Protein AF-A0A8T6FVV2-F1 (afdb_monomer_lite)

Structure (mmCIF, N/CA/C/O backbone):
data_AF-A0A8T6FVV2-F1
#
_entry.id   AF-A0A8T6FVV2-F1
#
loop_
_atom_site.group_PDB
_atom_site.id
_atom_site.type_symbol
_atom_site.label_atom_id
_atom_site.label_alt_id
_atom_site.label_comp_id
_atom_site.label_asym_id
_atom_site.label_entity_id
_atom_site.label_seq_id
_atom_site.pdbx_PDB_ins_code
_atom_site.Cartn_x
_atom_site.Cartn_y
_atom_site.Cartn_z
_atom_site.occupancy
_atom_site.B_iso_or_equiv
_atom_site.auth_seq_id
_atom_site.auth_comp_id
_atom_site.auth_asym_id
_atom_site.auth_atom_id
_atom_site.pdbx_PDB_model_num
ATOM 1 N N . MET A 1 1 ? -10.478 -0.601 0.860 1.00 34.88 1 MET A N 1
ATOM 2 C CA . MET A 1 1 ? -9.340 0.306 1.126 1.00 34.88 1 MET A CA 1
ATOM 3 C C . MET A 1 1 ? -8.104 -0.020 0.292 1.00 34.88 1 MET A C 1
ATOM 5 O O . MET A 1 1 ? -7.802 0.799 -0.541 1.00 34.88 1 MET A O 1
ATOM 9 N N . LEU A 1 2 ? -7.443 -1.184 0.391 1.00 34.47 2 LEU A N 1
ATOM 10 C CA . LEU A 1 2 ? -6.255 -1.516 -0.436 1.00 34.47 2 LEU A CA 1
ATOM 11 C C . LEU A 1 2 ? -6.545 -1.662 -1.937 1.00 34.47 2 LEU A C 1
ATOM 13 O O . LEU A 1 2 ? -5.763 -1.194 -2.742 1.00 34.47 2 LEU A O 1
ATOM 17 N N . ARG A 1 3 ? -7.707 -2.203 -2.326 1.00 35.38 3 ARG A N 1
ATOM 18 C CA . ARG A 1 3 ? -8.153 -2.221 -3.733 1.00 35.38 3 ARG A CA 1
ATOM 19 C C . ARG A 1 3 ? -8.680 -0.872 -4.219 1.00 35.38 3 ARG A C 1
ATOM 21 O O . ARG A 1 3 ? -8.521 -0.552 -5.384 1.00 35.38 3 ARG A O 1
ATOM 28 N N . ALA A 1 4 ? -9.259 -0.080 -3.310 1.00 36.59 4 ALA A N 1
ATOM 29 C CA . ALA A 1 4 ? -9.635 1.314 -3.554 1.00 36.59 4 ALA A CA 1
ATOM 30 C C . ALA A 1 4 ? -8.387 2.200 -3.682 1.00 36.59 4 ALA A C 1
ATOM 32 O O . ALA A 1 4 ? -8.374 3.095 -4.509 1.00 36.59 4 ALA A O 1
ATOM 33 N N . LEU A 1 5 ? -7.333 1.893 -2.924 1.00 39.44 5 LEU A N 1
ATOM 34 C CA . LEU A 1 5 ? -5.977 2.396 -3.056 1.00 39.44 5 LEU A CA 1
ATOM 35 C C . LEU A 1 5 ? -5.300 1.777 -4.265 1.00 39.44 5 LEU A C 1
ATOM 37 O O . LEU A 1 5 ? -4.519 2.475 -4.833 1.00 39.44 5 LEU A O 1
ATOM 41 N N . ALA A 1 6 ? -5.590 0.567 -4.743 1.00 38.88 6 ALA A N 1
ATOM 42 C CA . ALA A 1 6 ? -5.043 0.054 -6.005 1.00 38.88 6 ALA A CA 1
ATOM 43 C C . ALA A 1 6 ? -5.722 0.716 -7.215 1.00 38.88 6 ALA A C 1
ATOM 45 O O . ALA A 1 6 ? -5.073 0.999 -8.215 1.00 38.88 6 ALA A O 1
ATOM 46 N N . SER A 1 7 ? -7.016 1.035 -7.104 1.00 37.25 7 SER A N 1
ATOM 47 C CA . SER A 1 7 ? -7.773 1.787 -8.109 1.00 37.25 7 SER A CA 1
ATOM 48 C C . SER A 1 7 ? -7.588 3.310 -8.024 1.00 37.25 7 SER A C 1
ATOM 50 O O . SER A 1 7 ? -7.823 3.980 -9.023 1.00 37.25 7 SER A O 1
ATOM 52 N N . ASN A 1 8 ? -7.178 3.855 -6.869 1.00 34.53 8 ASN A N 1
ATOM 53 C CA . ASN A 1 8 ? -6.799 5.266 -6.664 1.00 34.53 8 ASN A CA 1
ATOM 54 C C . ASN A 1 8 ? -5.284 5.462 -6.510 1.00 34.53 8 ASN A C 1
ATOM 56 O O . ASN A 1 8 ? -4.832 6.596 -6.383 1.00 34.53 8 ASN A O 1
ATOM 60 N N . LEU A 1 9 ? -4.488 4.388 -6.534 1.00 36.59 9 LEU A N 1
ATOM 61 C CA . LEU A 1 9 ? -3.034 4.462 -6.546 1.00 36.59 9 LEU A CA 1
ATOM 62 C C . LEU A 1 9 ? -2.743 5.146 -7.867 1.00 36.59 9 LEU A C 1
ATOM 64 O O . LEU A 1 9 ? -3.228 4.691 -8.917 1.00 36.59 9 LEU A O 1
ATOM 68 N N . PRO A 1 10 ? -1.928 6.203 -7.856 1.00 39.19 10 PRO A N 1
ATOM 69 C CA . PRO A 1 10 ? -1.447 6.795 -9.081 1.00 39.19 10 PRO A CA 1
ATOM 70 C C . PRO A 1 10 ? -0.779 5.758 -10.006 1.00 39.19 10 PRO A C 1
ATOM 72 O O . PRO A 1 10 ? -0.604 6.056 -11.162 1.00 39.19 10 PRO A O 1
ATOM 75 N N . GLY A 1 11 ? -0.506 4.505 -9.627 1.00 33.91 11 GLY A N 1
ATOM 76 C CA . GLY A 1 11 ? -0.132 3.454 -10.589 1.00 33.91 11 GLY A CA 1
ATOM 77 C C . GLY A 1 11 ? -1.166 3.227 -11.708 1.00 33.91 11 GLY A C 1
ATOM 78 O O . GLY A 1 11 ? -0.846 3.388 -12.882 1.00 33.91 11 GLY A O 1
ATOM 79 N N . LEU A 1 12 ? -2.430 2.934 -11.372 1.00 34.88 12 LEU A N 1
ATOM 80 C CA . LEU A 1 12 ? -3.508 2.823 -12.369 1.00 34.88 12 LEU A CA 1
ATOM 81 C C . LEU A 1 12 ? -4.107 4.187 -12.716 1.00 34.88 12 LEU A C 1
ATOM 83 O O . LEU A 1 12 ? -4.554 4.374 -13.841 1.00 34.88 12 LEU A O 1
ATOM 87 N N . GLY A 1 13 ? -4.075 5.151 -11.792 1.00 33.00 13 GLY A N 1
ATOM 88 C CA . GLY A 1 13 ? -4.544 6.519 -12.008 1.00 33.00 13 GLY A CA 1
ATOM 89 C C . GLY A 1 13 ? -3.634 7.348 -12.915 1.00 33.00 13 GLY A C 1
ATOM 90 O O . GLY A 1 13 ? -4.145 8.048 -13.768 1.00 33.00 13 GLY A O 1
ATOM 91 N N . VAL A 1 14 ? -2.309 7.248 -12.815 1.00 36.91 14 VAL A N 1
ATOM 92 C CA . VAL A 1 14 ? -1.329 7.915 -13.698 1.00 36.91 14 VAL A CA 1
ATOM 93 C C . VAL A 1 14 ? -1.226 7.172 -15.015 1.00 36.91 14 VAL A C 1
ATOM 95 O O . VAL A 1 14 ? -1.130 7.839 -16.030 1.00 36.91 14 VAL A O 1
ATOM 98 N N . LEU A 1 15 ? -1.385 5.844 -15.064 1.00 35.62 15 LEU A N 1
ATOM 99 C CA . LEU A 1 15 ? -1.571 5.136 -16.338 1.00 35.62 15 LEU A CA 1
ATOM 100 C C . LEU A 1 15 ? -2.918 5.473 -17.005 1.00 35.62 15 LEU A C 1
ATOM 102 O O . LEU A 1 15 ? -2.966 5.662 -18.220 1.00 35.62 15 LEU A O 1
ATOM 106 N N . ALA A 1 16 ? -4.005 5.625 -16.242 1.00 32.69 16 ALA A N 1
ATOM 107 C CA . ALA A 1 16 ? -5.309 6.075 -16.739 1.00 32.69 16 ALA A CA 1
ATOM 108 C C . ALA A 1 16 ? -5.309 7.567 -17.110 1.00 32.69 16 ALA A C 1
ATOM 110 O O . ALA A 1 16 ? -5.922 7.946 -18.094 1.00 32.69 16 ALA A O 1
ATOM 111 N N . VAL A 1 17 ? -4.601 8.426 -16.378 1.00 34.75 17 VAL A N 1
ATOM 112 C CA . VAL A 1 17 ? -4.469 9.862 -16.660 1.00 34.75 17 VAL A CA 1
ATOM 113 C C . VAL A 1 17 ? -3.484 10.093 -17.804 1.00 34.75 17 VAL A C 1
ATOM 115 O O . VAL A 1 17 ? -3.766 10.944 -18.639 1.00 34.75 17 VAL A O 1
ATOM 118 N N . LEU A 1 18 ? -2.410 9.309 -17.941 1.00 35.94 18 LEU A N 1
ATOM 119 C CA . LEU A 1 18 ? -1.545 9.298 -19.130 1.00 35.94 18 LEU A CA 1
ATOM 120 C C . LEU A 1 18 ? -2.318 8.801 -20.352 1.00 35.94 18 LEU A C 1
ATOM 122 O O . LEU A 1 18 ? -2.302 9.470 -21.379 1.00 35.94 18 LEU A O 1
ATOM 126 N N . SER A 1 19 ? -3.068 7.699 -20.249 1.00 34.66 19 SER A N 1
ATOM 127 C CA . SER A 1 19 ? -3.874 7.190 -21.371 1.00 34.66 19 SER A CA 1
ATOM 128 C C . SER A 1 19 ? -5.061 8.098 -21.726 1.00 34.66 19 SER A C 1
ATOM 130 O O . SER A 1 19 ? -5.336 8.291 -22.909 1.00 34.66 19 SER A O 1
ATOM 132 N N . VAL A 1 20 ? -5.722 8.738 -20.753 1.00 32.38 20 VAL A N 1
ATOM 133 C CA . VAL A 1 20 ? -6.786 9.734 -20.992 1.00 32.38 20 VAL A CA 1
ATOM 134 C C . VAL A 1 20 ? -6.215 11.044 -21.546 1.00 32.38 20 VAL A C 1
ATOM 136 O O . VAL A 1 20 ? -6.812 11.619 -22.455 1.00 32.38 20 VAL A O 1
ATOM 139 N N . SER A 1 21 ? -5.043 11.492 -21.086 1.00 37.91 21 SER A N 1
ATOM 140 C CA . SER A 1 21 ? -4.366 12.681 -21.631 1.00 37.91 21 SER A CA 1
ATOM 141 C C . SER A 1 21 ? -3.845 12.440 -23.053 1.00 37.91 21 SER A C 1
ATOM 143 O O . SER A 1 21 ? -3.990 13.319 -23.903 1.00 37.91 21 SER A O 1
ATOM 145 N N . LEU A 1 22 ? -3.342 11.236 -23.366 1.00 39.28 22 LEU A N 1
ATOM 146 C CA . LEU A 1 22 ? -2.981 10.837 -24.734 1.00 39.28 22 LEU A CA 1
ATOM 147 C C . LEU A 1 22 ? -4.211 10.694 -25.647 1.00 39.28 22 LEU A C 1
ATOM 149 O O . LEU A 1 22 ? -4.167 11.113 -26.804 1.00 39.28 22 LEU A O 1
ATOM 153 N N . ALA A 1 23 ? -5.326 10.152 -25.145 1.00 37.25 23 ALA A N 1
ATOM 154 C CA . ALA A 1 23 ? -6.560 10.012 -25.922 1.00 37.25 23 ALA A CA 1
ATOM 155 C C . ALA A 1 23 ? -7.224 11.367 -26.235 1.00 37.25 23 ALA A C 1
ATOM 157 O O . ALA A 1 23 ? -7.799 11.535 -27.313 1.00 37.25 23 ALA A O 1
ATOM 158 N N . LEU A 1 24 ? -7.119 12.346 -25.329 1.00 40.09 24 LEU A N 1
ATOM 159 C CA . LEU A 1 24 ? -7.609 13.712 -25.544 1.00 40.09 24 LEU A CA 1
ATOM 160 C C . LEU A 1 24 ? -6.700 14.516 -26.488 1.00 40.09 24 LEU A C 1
ATOM 162 O O . LEU A 1 24 ? -7.219 15.250 -27.325 1.00 40.09 24 LEU A O 1
ATOM 166 N N . ALA A 1 25 ? -5.376 14.322 -26.445 1.00 44.00 25 ALA A N 1
ATOM 167 C CA . ALA A 1 25 ? -4.442 14.958 -27.383 1.00 44.00 25 ALA A CA 1
ATOM 168 C C . ALA A 1 25 ? -4.563 14.424 -28.827 1.00 44.00 25 ALA A C 1
ATOM 170 O O . ALA A 1 25 ? -4.262 15.141 -29.779 1.00 44.00 25 ALA A O 1
ATOM 171 N N . ALA A 1 26 ? -5.041 13.188 -29.010 1.00 41.44 26 ALA A N 1
ATOM 172 C CA . ALA A 1 26 ? -5.259 12.581 -30.327 1.00 41.44 26 ALA A CA 1
ATOM 173 C C . ALA A 1 26 ? -6.646 12.873 -30.946 1.00 41.44 26 ALA A C 1
ATOM 175 O O . ALA A 1 26 ? -6.884 12.502 -32.097 1.00 41.44 26 ALA A O 1
ATOM 176 N N . CYS A 1 27 ? -7.563 13.519 -30.212 1.00 37.72 27 CYS A N 1
ATOM 177 C CA . CYS A 1 27 ? -8.934 13.787 -30.669 1.00 37.72 27 CYS A CA 1
ATOM 178 C C . CYS A 1 27 ? -9.255 15.267 -30.935 1.00 37.72 27 CYS A C 1
ATOM 180 O O . CYS A 1 27 ? -10.399 15.563 -31.290 1.00 37.72 27 CYS A O 1
ATOM 182 N N . ASP A 1 28 ? -8.287 16.185 -30.842 1.00 38.25 28 ASP A N 1
ATOM 183 C CA . ASP A 1 28 ? -8.451 17.512 -31.444 1.00 38.25 28 ASP A CA 1
ATOM 184 C C . ASP A 1 28 ? -8.226 17.384 -32.955 1.00 38.25 28 ASP A C 1
ATOM 186 O O . ASP A 1 28 ? -7.112 17.423 -33.480 1.00 38.25 28 ASP A O 1
ATOM 190 N N . GLY A 1 29 ? -9.330 17.115 -33.654 1.00 44.66 29 GLY A N 1
ATOM 191 C CA . GLY A 1 29 ? -9.405 17.079 -35.105 1.00 44.66 29 GLY A CA 1
ATOM 192 C C . GLY A 1 29 ? -9.201 18.472 -35.685 1.00 44.66 29 GLY A C 1
ATOM 193 O O . GLY A 1 29 ? -10.168 19.106 -36.104 1.00 44.66 29 GLY A O 1
ATOM 194 N N . ASP A 1 30 ? -7.953 18.928 -35.715 1.00 42.38 30 ASP A N 1
ATOM 195 C CA . ASP A 1 30 ? -7.575 20.131 -36.436 1.00 42.38 30 ASP A CA 1
ATOM 196 C C . ASP A 1 30 ? -7.285 19.797 -37.905 1.00 42.38 30 ASP A C 1
ATOM 198 O O . ASP A 1 30 ? -6.596 18.839 -38.270 1.00 42.38 30 ASP A O 1
ATOM 202 N N . GLU A 1 31 ? -7.916 20.593 -38.753 1.00 50.19 31 GLU A N 1
ATOM 203 C CA . GLU A 1 31 ? -7.912 20.542 -40.207 1.00 50.19 31 GLU A CA 1
ATOM 204 C C . GLU A 1 31 ? -6.469 20.472 -40.757 1.00 50.19 31 GLU A C 1
ATOM 206 O O . GLU A 1 31 ? -5.585 21.161 -40.244 1.00 50.19 31 GLU A O 1
ATOM 211 N N . PRO A 1 32 ? -6.178 19.662 -41.799 1.00 42.34 32 PRO A N 1
ATOM 212 C CA . PRO A 1 32 ? -4.810 19.460 -42.264 1.00 42.34 32 PRO A CA 1
ATOM 213 C C . PRO A 1 32 ? -4.180 20.785 -42.711 1.00 42.34 32 PRO A C 1
ATOM 215 O O . PRO A 1 32 ? -4.526 21.343 -43.756 1.00 42.34 32 PRO A O 1
ATOM 218 N N . ALA A 1 33 ? -3.220 21.267 -41.920 1.00 51.69 33 ALA A N 1
ATOM 219 C CA . ALA A 1 33 ? -2.406 22.424 -42.251 1.00 51.69 33 ALA A CA 1
ATOM 220 C C . ALA A 1 33 ? -1.668 22.191 -43.588 1.00 51.69 33 ALA A C 1
ATOM 222 O O . ALA A 1 33 ? -1.174 21.086 -43.845 1.00 51.69 33 ALA A O 1
ATOM 223 N N . PRO A 1 34 ? -1.581 23.206 -44.470 1.00 47.75 34 PRO A N 1
ATOM 224 C CA . PRO A 1 34 ? -0.967 23.051 -45.781 1.00 47.75 34 PRO A CA 1
ATOM 225 C C . PRO A 1 34 ? 0.506 22.649 -45.661 1.00 47.75 34 PRO A C 1
ATOM 227 O O . PRO A 1 34 ? 1.273 23.243 -44.902 1.00 47.75 34 PRO A O 1
ATOM 230 N N . ALA A 1 35 ? 0.887 21.647 -46.456 1.00 48.50 35 ALA A N 1
ATOM 231 C CA . ALA A 1 35 ? 2.227 21.079 -46.504 1.00 48.50 35 ALA A CA 1
ATOM 232 C C . ALA A 1 35 ? 3.313 22.169 -46.640 1.00 48.50 35 ALA A C 1
ATOM 234 O O . ALA A 1 35 ? 3.222 23.009 -47.546 1.00 48.50 35 ALA A O 1
ATOM 235 N N . PRO A 1 36 ? 4.361 22.162 -45.794 1.00 47.72 36 PRO A N 1
ATOM 236 C CA . PRO A 1 36 ? 5.470 23.090 -45.939 1.00 47.72 36 PRO A CA 1
ATOM 237 C C . PRO A 1 36 ? 6.197 22.834 -47.264 1.00 47.72 36 PRO A C 1
ATOM 239 O O . PRO A 1 36 ? 6.530 21.703 -47.623 1.00 47.72 36 PRO A O 1
ATOM 242 N N . ALA A 1 37 ? 6.427 23.913 -48.011 1.00 52.88 37 ALA A N 1
ATOM 243 C CA . ALA A 1 37 ? 7.158 23.881 -49.266 1.00 52.88 37 ALA A CA 1
ATOM 244 C C . ALA A 1 37 ? 8.597 23.398 -49.032 1.00 52.88 37 ALA A C 1
ATOM 246 O O . ALA A 1 37 ? 9.322 23.946 -48.202 1.00 52.88 37 ALA A O 1
ATOM 247 N N . ALA A 1 38 ? 9.012 22.390 -49.798 1.00 41.22 38 ALA A N 1
ATOM 248 C CA . ALA A 1 38 ? 10.361 21.845 -49.765 1.00 41.22 38 ALA A CA 1
ATOM 249 C C . ALA A 1 38 ? 11.397 22.922 -50.131 1.00 41.22 38 ALA A C 1
ATOM 251 O O . ALA A 1 38 ? 11.532 23.309 -51.293 1.00 41.22 38 ALA A O 1
ATOM 252 N N . THR A 1 39 ? 12.156 23.394 -49.143 1.00 50.56 39 THR A N 1
ATOM 253 C CA . THR A 1 39 ? 13.373 24.177 -49.368 1.00 50.56 39 THR A CA 1
ATOM 254 C C . THR A 1 39 ? 14.578 23.247 -49.412 1.00 50.56 39 THR A C 1
ATOM 256 O O . THR A 1 39 ? 14.938 22.626 -48.415 1.00 50.56 39 THR A O 1
ATOM 259 N N . THR A 1 40 ? 15.205 23.164 -50.584 1.00 55.69 40 THR A N 1
ATOM 260 C CA . THR A 1 40 ? 16.464 22.455 -50.839 1.00 55.69 40 THR A CA 1
ATOM 261 C C . THR A 1 40 ? 17.578 22.968 -49.913 1.00 55.69 40 THR A C 1
ATOM 263 O O . THR A 1 40 ? 17.874 24.166 -49.954 1.00 55.69 40 THR A O 1
ATOM 266 N N . PRO A 1 41 ? 18.247 22.113 -49.118 1.00 50.09 41 PRO A N 1
ATOM 267 C CA . PRO A 1 41 ? 19.386 22.540 -48.315 1.00 50.09 41 PRO A CA 1
ATOM 268 C C . PRO A 1 41 ? 20.586 22.866 -49.209 1.00 50.09 41 PRO A C 1
ATOM 270 O O . PRO A 1 41 ? 20.974 22.077 -50.073 1.00 50.09 41 PRO A O 1
ATOM 273 N N . ALA A 1 42 ? 21.196 24.029 -48.989 1.00 57.12 42 ALA A N 1
ATOM 274 C CA . ALA A 1 42 ? 22.480 24.378 -49.578 1.00 57.12 42 ALA A CA 1
ATOM 275 C C . ALA A 1 42 ? 23.610 23.604 -48.877 1.00 57.12 42 ALA A C 1
ATOM 277 O O . ALA A 1 42 ? 23.690 23.571 -47.648 1.00 57.12 42 ALA A O 1
ATOM 278 N N . ALA A 1 43 ? 24.498 23.001 -49.670 1.00 48.38 43 ALA A N 1
ATOM 279 C CA . ALA A 1 43 ? 25.688 22.305 -49.192 1.00 48.38 43 ALA A CA 1
ATOM 280 C C . ALA A 1 43 ? 26.570 23.240 -48.347 1.00 48.38 43 ALA A C 1
ATOM 282 O O . ALA A 1 43 ? 27.126 24.217 -48.851 1.00 48.38 43 ALA A O 1
ATOM 283 N N . THR A 1 44 ? 26.703 22.918 -47.060 1.00 53.84 44 THR A N 1
ATOM 284 C CA . THR A 1 44 ? 27.624 23.591 -46.139 1.00 53.84 44 THR A CA 1
ATOM 285 C C . THR A 1 44 ? 28.972 22.873 -46.177 1.00 53.84 44 THR A C 1
ATOM 287 O O . THR A 1 44 ? 29.040 21.652 -46.057 1.00 53.84 44 THR A O 1
ATOM 290 N N . ALA A 1 45 ? 30.042 23.633 -46.404 1.00 56.91 45 ALA A N 1
ATOM 291 C CA . ALA A 1 45 ? 31.402 23.127 -46.529 1.00 56.91 45 ALA A CA 1
ATOM 292 C C . ALA A 1 45 ? 31.938 22.569 -45.199 1.00 56.91 45 ALA A C 1
ATOM 294 O O . ALA A 1 45 ? 31.820 23.198 -44.150 1.00 56.91 45 ALA A O 1
ATOM 295 N N . THR A 1 46 ? 32.580 21.406 -45.281 1.00 50.47 46 THR A N 1
ATOM 296 C CA . THR A 1 46 ? 33.303 20.732 -44.198 1.00 50.47 46 THR A CA 1
ATOM 297 C C . THR A 1 46 ? 34.540 21.540 -43.772 1.00 50.47 46 THR A C 1
ATOM 299 O O . THR A 1 46 ? 35.409 21.779 -44.616 1.00 50.47 46 THR A O 1
ATOM 302 N N . PRO A 1 47 ? 34.691 21.938 -42.494 1.00 60.81 47 PRO A N 1
ATOM 303 C CA . PRO A 1 47 ? 35.966 22.435 -41.996 1.00 60.81 47 PRO A CA 1
ATOM 304 C C . PRO A 1 47 ? 36.947 21.279 -41.749 1.00 60.81 47 PRO A C 1
ATOM 306 O O . PRO A 1 47 ? 36.661 20.317 -41.039 1.00 60.81 47 PRO A O 1
ATOM 309 N N . THR A 1 48 ? 38.127 21.402 -42.353 1.00 56.12 48 THR A N 1
ATOM 310 C CA . THR A 1 48 ? 39.293 20.534 -42.162 1.00 56.12 48 THR A CA 1
ATOM 311 C C . THR A 1 48 ? 39.869 20.696 -40.751 1.00 56.12 48 THR A C 1
ATOM 313 O O . THR A 1 48 ? 39.930 21.799 -40.211 1.00 56.12 48 THR A O 1
ATOM 316 N N . GLY A 1 49 ? 40.283 19.570 -40.165 1.00 49.00 49 GLY A N 1
ATOM 317 C CA . GLY A 1 49 ? 40.521 19.390 -38.737 1.00 49.00 49 GLY A CA 1
ATOM 318 C C . GLY A 1 49 ? 41.622 20.225 -38.078 1.00 49.00 49 GLY A C 1
ATOM 319 O O . GLY A 1 49 ? 42.613 20.631 -38.683 1.00 49.00 49 GLY A O 1
ATOM 320 N N . THR A 1 50 ? 41.447 20.385 -36.766 1.00 51.81 50 THR A N 1
ATOM 321 C CA . THR A 1 50 ? 42.492 20.775 -35.817 1.00 51.81 50 THR A CA 1
ATOM 322 C C . THR A 1 50 ? 42.769 19.579 -34.909 1.00 51.81 50 THR A C 1
ATOM 324 O O . THR A 1 50 ? 41.845 18.992 -34.350 1.00 51.81 50 THR A O 1
ATOM 327 N N . ALA A 1 51 ? 44.040 19.188 -34.817 1.00 60.25 51 ALA A N 1
ATOM 328 C CA . ALA A 1 51 ? 44.511 18.069 -34.010 1.00 60.25 51 ALA A CA 1
ATOM 329 C C . ALA A 1 51 ? 44.217 18.281 -32.509 1.00 60.25 51 ALA A C 1
ATOM 331 O O . ALA A 1 51 ? 44.328 19.413 -32.031 1.00 60.25 51 ALA A O 1
ATOM 332 N N . PRO A 1 52 ? 43.892 17.220 -31.747 1.00 57.16 52 PRO A N 1
ATOM 333 C CA . PRO A 1 52 ? 43.672 17.336 -30.313 1.00 57.16 52 PRO A CA 1
ATOM 334 C C . PRO A 1 52 ? 44.981 17.691 -29.599 1.00 57.16 52 PRO A C 1
ATOM 336 O O . PRO A 1 52 ? 45.997 17.003 -29.724 1.00 57.16 52 PRO A O 1
ATOM 339 N N . ALA A 1 53 ? 44.948 18.794 -28.851 1.00 61.38 53 ALA A N 1
ATOM 340 C CA . ALA A 1 53 ? 45.997 19.164 -27.916 1.00 61.38 53 ALA A CA 1
ATOM 341 C C . ALA A 1 53 ? 46.029 18.150 -26.762 1.00 61.38 53 ALA A C 1
ATOM 343 O O . ALA A 1 53 ? 44.989 17.790 -26.216 1.00 61.38 53 ALA A O 1
ATOM 344 N N . ALA A 1 54 ? 47.228 17.688 -26.404 1.00 61.69 54 ALA A N 1
ATOM 345 C CA . ALA A 1 54 ? 47.440 16.743 -25.317 1.00 61.69 54 ALA A CA 1
ATOM 346 C C . ALA A 1 54 ? 46.901 17.300 -23.987 1.00 61.69 54 ALA A C 1
ATOM 348 O O . ALA A 1 54 ? 47.387 18.314 -23.482 1.00 61.69 54 ALA A O 1
ATOM 349 N N . THR A 1 55 ? 45.908 16.617 -23.422 1.00 60.72 55 THR A N 1
ATOM 350 C CA . THR A 1 55 ? 45.363 16.900 -22.094 1.00 60.72 55 THR A CA 1
ATOM 351 C C . THR A 1 55 ? 46.424 16.591 -21.029 1.00 60.72 55 THR A C 1
ATOM 353 O O . THR A 1 55 ? 46.982 15.491 -21.037 1.00 60.72 55 THR A O 1
ATOM 356 N N . PRO A 1 56 ? 46.743 17.523 -20.112 1.00 67.38 56 PRO A N 1
ATOM 357 C CA . PRO A 1 56 ? 47.702 17.265 -19.047 1.00 67.38 56 PRO A CA 1
ATOM 358 C C . PRO A 1 56 ? 47.144 16.238 -18.054 1.00 67.38 56 PRO A C 1
ATOM 360 O O . PRO A 1 56 ? 46.041 16.388 -17.532 1.00 67.38 56 PRO A O 1
ATOM 363 N N . THR A 1 57 ? 47.937 15.207 -17.767 1.00 67.19 57 THR A N 1
ATOM 364 C CA . THR A 1 57 ? 47.680 14.234 -16.702 1.00 67.19 57 THR A CA 1
ATOM 365 C C . THR A 1 57 ? 47.585 14.956 -15.351 1.00 67.19 57 THR A C 1
ATOM 367 O O . THR A 1 57 ? 48.535 15.654 -14.981 1.00 67.19 57 THR A O 1
ATOM 370 N N . PRO A 1 58 ? 46.494 14.809 -14.580 1.00 64.69 58 PRO A N 1
ATOM 371 C CA . PRO A 1 58 ? 46.397 15.419 -13.262 1.00 64.69 58 PRO A CA 1
ATOM 372 C C . PRO A 1 58 ? 47.385 14.753 -12.296 1.00 64.69 58 PRO A C 1
ATOM 374 O O . PRO A 1 58 ? 47.292 13.565 -11.983 1.00 64.69 58 PRO A O 1
ATOM 377 N N . THR A 1 59 ? 48.344 15.535 -11.802 1.00 69.69 59 THR A N 1
ATOM 378 C CA . THR A 1 59 ? 49.217 15.142 -10.693 1.00 69.69 59 THR A CA 1
ATOM 379 C C . THR A 1 59 ? 48.370 14.999 -9.431 1.00 69.69 59 THR A C 1
ATOM 381 O O . THR A 1 59 ? 47.831 15.978 -8.917 1.00 69.69 59 THR A O 1
ATOM 384 N N . ARG A 1 60 ? 48.260 13.769 -8.925 1.00 61.81 60 ARG A N 1
ATOM 385 C CA . ARG A 1 60 ? 47.576 13.429 -7.673 1.00 61.81 60 ARG A CA 1
ATOM 386 C C . ARG A 1 60 ? 48.291 14.106 -6.498 1.00 61.81 60 ARG A C 1
ATOM 388 O O . ARG A 1 60 ? 49.334 13.637 -6.048 1.00 61.81 60 ARG A O 1
ATOM 395 N N . VAL A 1 61 ? 47.745 15.219 -6.018 1.00 64.12 61 VAL A N 1
ATOM 396 C CA . VAL A 1 61 ? 48.187 15.863 -4.775 1.00 64.12 61 VAL A CA 1
ATOM 397 C C . VAL A 1 61 ? 47.663 15.028 -3.609 1.00 64.12 61 VAL A C 1
ATOM 399 O O . VAL A 1 61 ? 46.467 14.756 -3.522 1.00 64.12 61 VAL A O 1
ATOM 402 N N . ALA A 1 62 ? 48.567 14.568 -2.744 1.00 70.56 62 ALA A N 1
ATOM 403 C CA . ALA A 1 62 ? 48.206 13.831 -1.540 1.00 70.56 62 ALA A CA 1
ATOM 404 C C . ALA A 1 62 ? 47.355 14.723 -0.613 1.00 70.56 62 ALA A C 1
ATOM 406 O O . ALA A 1 62 ? 47.722 15.884 -0.404 1.00 70.56 62 ALA A O 1
ATOM 407 N N . PRO A 1 63 ? 46.239 14.218 -0.059 1.00 70.38 63 PRO A N 1
ATOM 408 C CA . PRO A 1 63 ? 45.417 14.993 0.858 1.00 70.38 63 PRO A CA 1
ATOM 409 C C . PRO A 1 63 ? 46.228 15.369 2.111 1.00 70.38 63 PRO A C 1
ATOM 411 O O . PRO A 1 63 ? 46.996 14.541 2.615 1.00 70.38 63 PRO A O 1
ATOM 414 N N . PRO A 1 64 ? 46.095 16.606 2.623 1.00 71.62 64 PRO A N 1
ATOM 415 C CA . PRO A 1 64 ? 46.729 16.997 3.873 1.00 71.62 64 PRO A CA 1
ATOM 416 C C . PRO A 1 64 ? 46.174 16.144 5.018 1.00 71.62 64 PRO A C 1
ATOM 418 O O . PRO A 1 64 ? 44.970 15.906 5.100 1.00 71.62 64 PRO A O 1
ATOM 421 N N . ALA A 1 65 ? 47.066 15.681 5.894 1.00 68.69 65 ALA A N 1
ATOM 422 C CA . ALA A 1 65 ? 46.713 14.897 7.069 1.00 68.69 65 ALA A CA 1
ATOM 423 C C . ALA A 1 65 ? 45.666 15.644 7.911 1.00 68.69 65 ALA A C 1
ATOM 425 O O . ALA A 1 65 ? 45.933 16.721 8.447 1.00 68.69 65 ALA A O 1
ATOM 426 N N . THR A 1 66 ? 44.469 15.069 8.005 1.00 65.81 66 THR A N 1
ATOM 427 C CA . THR A 1 66 ? 43.384 15.557 8.851 1.00 65.81 66 THR A CA 1
ATOM 428 C C . THR A 1 66 ? 43.839 15.497 10.306 1.00 65.81 66 THR A C 1
ATOM 430 O O . THR A 1 66 ? 44.152 14.426 10.824 1.00 65.81 66 THR A O 1
ATOM 433 N N . ALA A 1 67 ? 43.923 16.655 10.959 1.00 67.38 67 ALA A N 1
ATOM 434 C CA . ALA A 1 67 ? 44.248 16.737 12.374 1.00 67.38 67 ALA A CA 1
ATOM 435 C C . ALA A 1 67 ? 43.127 16.088 13.197 1.00 67.38 67 ALA A C 1
ATOM 437 O O . ALA A 1 67 ? 41.964 16.475 13.091 1.00 67.38 67 ALA A O 1
ATOM 438 N N . THR A 1 68 ? 43.488 15.107 14.021 1.00 69.81 68 THR A N 1
ATOM 439 C CA . THR A 1 68 ? 42.596 14.484 14.999 1.00 69.81 68 THR A CA 1
ATOM 440 C C . THR A 1 68 ? 42.083 15.556 15.968 1.00 69.81 68 THR A C 1
ATOM 442 O O . THR A 1 68 ? 42.906 16.208 16.618 1.00 69.81 68 THR A O 1
ATOM 445 N N . PRO A 1 69 ? 40.762 15.777 16.096 1.00 67.19 69 PRO A N 1
ATOM 446 C CA . PRO A 1 69 ? 40.239 16.714 17.078 1.00 67.19 69 PRO A CA 1
ATOM 447 C C . PRO A 1 69 ? 40.523 16.192 18.491 1.00 67.19 69 PRO A C 1
ATOM 449 O O . PRO A 1 69 ? 40.120 15.091 18.867 1.00 67.19 69 PRO A O 1
ATOM 452 N N . THR A 1 70 ? 41.233 16.994 19.281 1.00 71.75 70 THR A N 1
ATOM 453 C CA . THR A 1 70 ? 41.417 16.766 20.715 1.00 71.75 70 THR A CA 1
ATOM 454 C C . THR A 1 70 ? 40.065 16.892 21.412 1.00 71.75 70 THR A C 1
ATOM 456 O O . THR A 1 70 ? 39.419 17.938 21.338 1.00 71.75 70 THR A O 1
ATOM 459 N N . ALA A 1 71 ? 39.639 15.828 22.095 1.00 61.12 71 ALA A N 1
ATOM 460 C CA . ALA A 1 71 ? 38.406 15.804 22.868 1.00 61.12 71 ALA A CA 1
ATOM 461 C C . ALA A 1 71 ? 38.402 16.919 23.929 1.00 61.12 71 ALA A C 1
ATOM 463 O O . ALA A 1 71 ? 39.288 16.995 24.781 1.00 61.12 71 ALA A O 1
ATOM 464 N N . THR A 1 72 ? 37.390 17.784 23.868 1.00 73.44 72 THR A N 1
ATOM 465 C CA . THR A 1 72 ? 37.101 18.753 24.930 1.00 73.44 72 THR A CA 1
ATOM 466 C C . THR A 1 72 ? 36.459 18.000 26.098 1.00 73.44 72 THR A C 1
ATOM 468 O O . THR A 1 72 ? 35.504 17.259 25.863 1.00 73.44 72 THR A O 1
ATOM 471 N N . PRO A 1 73 ? 36.957 18.131 27.341 1.00 66.75 73 PRO A N 1
ATOM 472 C CA . PRO A 1 73 ? 36.346 17.473 28.488 1.00 66.75 73 PRO A CA 1
ATOM 473 C C . PRO A 1 73 ? 34.913 17.980 28.688 1.00 66.75 73 PRO A C 1
ATOM 475 O O . PRO A 1 73 ? 34.674 19.183 28.794 1.00 66.75 73 PRO A O 1
ATOM 478 N N . ALA A 1 74 ? 33.968 17.040 28.704 1.00 64.81 74 ALA A N 1
ATOM 479 C CA . ALA A 1 74 ? 32.558 17.298 28.941 1.00 64.81 74 ALA A CA 1
ATOM 480 C C . ALA A 1 74 ? 32.355 17.895 30.341 1.00 64.81 74 ALA A C 1
ATOM 482 O O . ALA A 1 74 ? 32.877 17.377 31.330 1.00 64.81 74 ALA A O 1
ATOM 483 N N . ALA A 1 75 ? 31.600 18.991 30.411 1.00 63.06 75 ALA A N 1
ATOM 484 C CA . ALA A 1 75 ? 31.183 19.586 31.669 1.00 63.06 75 ALA A CA 1
ATOM 485 C C . ALA A 1 75 ? 30.283 18.604 32.432 1.00 63.06 75 ALA A C 1
ATOM 487 O O . ALA A 1 75 ? 29.314 18.071 31.892 1.00 63.06 75 ALA A O 1
ATOM 488 N N . GLU A 1 76 ? 30.632 18.373 33.693 1.00 56.72 76 GLU A N 1
ATOM 489 C CA . GLU A 1 76 ? 29.907 17.539 34.642 1.00 56.72 76 GLU A CA 1
ATOM 490 C C . GLU A 1 76 ? 28.494 18.114 34.847 1.00 56.72 76 GLU A C 1
ATOM 492 O O . GLU A 1 76 ? 28.310 19.195 35.414 1.00 56.72 76 GLU A O 1
ATOM 497 N N . ALA A 1 77 ? 27.486 17.421 34.312 1.00 56.16 77 ALA A N 1
ATOM 498 C CA . ALA A 1 77 ? 26.092 17.813 34.444 1.00 56.16 77 ALA A CA 1
ATOM 499 C C . ALA A 1 77 ? 25.688 17.754 35.922 1.00 56.16 77 ALA A C 1
ATOM 501 O O . ALA A 1 77 ? 25.659 16.694 36.546 1.00 56.16 77 ALA A O 1
ATOM 502 N N . THR A 1 78 ? 25.372 18.917 36.489 1.00 65.75 78 THR A N 1
ATOM 503 C CA . THR A 1 78 ? 24.805 19.022 37.833 1.00 65.75 78 THR A CA 1
ATOM 504 C C . THR A 1 78 ? 23.438 18.339 37.835 1.00 65.75 78 THR A C 1
ATOM 506 O O . THR A 1 78 ? 22.530 18.754 37.114 1.00 65.75 78 THR A O 1
ATOM 509 N N . ALA A 1 79 ? 23.301 17.273 38.627 1.00 50.88 79 ALA A N 1
ATOM 510 C CA . ALA A 1 79 ? 22.062 16.520 38.769 1.00 50.88 79 ALA A CA 1
ATOM 511 C C . ALA A 1 79 ? 20.921 17.447 39.218 1.00 50.88 79 ALA A C 1
ATOM 513 O O . ALA A 1 79 ? 20.929 17.992 40.322 1.00 50.88 79 ALA A O 1
ATOM 514 N N . THR A 1 80 ? 19.937 17.627 38.340 1.00 62.94 80 THR A N 1
ATOM 515 C CA . THR A 1 80 ? 18.670 18.280 38.678 1.00 62.94 80 THR A CA 1
ATOM 516 C C . THR A 1 80 ? 17.832 17.273 39.476 1.00 62.94 80 THR A C 1
ATOM 518 O O . THR A 1 80 ? 17.763 16.113 39.066 1.00 62.94 80 THR A O 1
ATOM 521 N N . PRO A 1 81 ? 17.234 17.643 40.625 1.00 58.59 81 PRO A N 1
ATOM 522 C CA . PRO A 1 81 ? 16.493 16.698 41.453 1.00 58.59 81 PRO A CA 1
ATOM 523 C C . PRO A 1 81 ? 15.288 16.135 40.693 1.00 58.59 81 PRO A C 1
ATOM 525 O O . PRO A 1 81 ? 14.402 16.874 40.267 1.00 58.59 81 PRO A O 1
ATOM 528 N N . THR A 1 82 ? 15.263 14.811 40.553 1.00 54.38 82 THR A N 1
ATOM 529 C CA . THR A 1 82 ? 14.141 14.042 40.015 1.00 54.38 82 THR A CA 1
ATOM 530 C C . THR A 1 82 ? 12.877 14.321 40.839 1.00 54.38 82 THR A C 1
ATOM 532 O O . THR A 1 82 ? 12.910 14.137 42.062 1.00 54.38 82 THR A O 1
ATOM 535 N N . PRO A 1 83 ? 11.756 14.747 40.227 1.00 49.28 83 PRO A N 1
ATOM 536 C CA . PRO A 1 83 ? 10.490 14.845 40.937 1.00 49.28 83 PRO A CA 1
ATOM 537 C C . PRO A 1 83 ? 10.065 13.450 41.406 1.00 49.28 83 PRO A C 1
ATOM 539 O O . PRO A 1 83 ? 9.999 12.501 40.628 1.00 49.28 83 PRO A O 1
ATOM 542 N N . SER A 1 84 ? 9.798 13.331 42.705 1.00 44.28 84 SER A N 1
ATOM 543 C CA . SER A 1 84 ? 9.229 12.129 43.312 1.00 44.28 84 SER A CA 1
ATOM 544 C C . SER A 1 84 ? 7.835 11.879 42.719 1.00 44.28 84 SER A C 1
ATOM 546 O O . SER A 1 84 ? 6.977 12.759 42.857 1.00 44.28 84 SER A O 1
ATOM 548 N N . PRO A 1 85 ? 7.570 10.733 42.059 1.00 46.28 85 PRO A N 1
ATOM 549 C CA . PRO A 1 85 ? 6.232 10.412 41.589 1.00 46.28 85 PRO A CA 1
ATOM 550 C C . PRO A 1 85 ? 5.336 10.147 42.802 1.00 46.28 85 PRO A C 1
ATOM 552 O O . PRO A 1 85 ? 5.403 9.108 43.459 1.00 46.28 85 PRO A O 1
ATOM 555 N N . SER A 1 86 ? 4.504 11.134 43.125 1.00 49.16 86 SER A N 1
ATOM 556 C CA . SER A 1 86 ? 3.390 10.976 44.048 1.00 49.16 86 SER A CA 1
ATOM 557 C C . SER A 1 86 ? 2.256 10.272 43.309 1.00 49.16 86 SER A C 1
ATOM 559 O O . SER A 1 86 ? 1.742 10.793 42.324 1.00 49.16 86 SER A O 1
ATOM 561 N N . GLY A 1 87 ? 1.884 9.088 43.794 1.00 40.91 87 GLY A N 1
ATOM 562 C CA . GLY A 1 87 ? 0.729 8.333 43.316 1.00 40.91 87 GLY A CA 1
ATOM 563 C C . GLY A 1 87 ? 1.108 7.167 42.415 1.00 40.91 87 GLY A C 1
ATOM 564 O O . GLY A 1 87 ? 1.052 7.264 41.195 1.00 40.91 87 GLY A O 1
ATOM 565 N N . ALA A 1 88 ? 1.432 6.027 43.028 1.00 45.41 88 ALA A N 1
ATOM 566 C CA . ALA A 1 88 ? 1.315 4.741 42.361 1.00 45.41 88 ALA A CA 1
ATOM 567 C C . ALA A 1 88 ? -0.161 4.532 41.990 1.00 45.41 88 ALA A C 1
ATOM 569 O O . ALA A 1 88 ? -0.961 4.089 42.816 1.00 45.41 88 ALA A O 1
ATOM 570 N N . ALA A 1 89 ? -0.526 4.880 40.755 1.00 43.62 89 ALA A N 1
ATOM 571 C CA . ALA A 1 89 ? -1.668 4.260 40.114 1.00 43.62 89 ALA A CA 1
ATOM 572 C C . ALA A 1 89 ? -1.395 2.757 40.159 1.00 43.62 89 ALA A C 1
ATOM 574 O O . ALA A 1 89 ? -0.380 2.280 39.646 1.00 43.62 89 ALA A O 1
ATOM 575 N N . THR A 1 90 ? -2.246 2.023 40.870 1.00 39.72 90 THR A N 1
ATOM 576 C CA . THR A 1 90 ? -2.256 0.567 40.808 1.00 39.72 90 THR A CA 1
ATOM 577 C C . THR A 1 90 ? -2.264 0.200 39.325 1.00 39.72 90 THR A C 1
ATOM 579 O O . THR A 1 90 ? -3.148 0.697 38.625 1.00 39.72 90 THR A O 1
ATOM 582 N N . PRO A 1 91 ? -1.297 -0.586 38.812 1.00 37.72 91 PRO A N 1
ATOM 583 C CA . PRO A 1 91 ? -1.420 -1.110 37.467 1.00 37.72 91 PRO A CA 1
ATOM 584 C C . PRO A 1 91 ? -2.744 -1.861 37.458 1.00 37.72 91 PRO A C 1
ATOM 586 O O . PRO A 1 91 ? -2.902 -2.857 38.168 1.00 37.72 91 PRO A O 1
ATOM 589 N N . VAL A 1 92 ? -3.731 -1.325 36.737 1.00 42.75 92 VAL A N 1
ATOM 590 C CA . VAL A 1 92 ? -4.888 -2.110 36.337 1.00 42.75 92 VAL A CA 1
ATOM 591 C C . VAL A 1 92 ? -4.243 -3.269 35.613 1.00 42.75 92 VAL A C 1
ATOM 593 O O . VAL A 1 92 ? -3.610 -3.065 34.576 1.00 42.75 92 VAL A O 1
ATOM 596 N N . ALA A 1 93 ? -4.256 -4.442 36.252 1.00 38.53 93 ALA A N 1
ATOM 597 C CA . ALA A 1 93 ? -3.785 -5.661 35.636 1.00 38.53 93 ALA A CA 1
ATOM 598 C C . ALA A 1 93 ? -4.374 -5.644 34.235 1.00 38.53 93 ALA A C 1
ATOM 600 O O . ALA A 1 93 ? -5.589 -5.449 34.110 1.00 38.53 93 ALA A O 1
ATOM 601 N N . ALA A 1 94 ? -3.507 -5.731 33.224 1.00 44.16 94 ALA A N 1
ATOM 602 C CA . ALA A 1 94 ? -3.914 -6.006 31.866 1.00 44.16 94 ALA A CA 1
ATOM 603 C C . ALA A 1 94 ? -4.738 -7.284 31.968 1.00 44.16 94 ALA A C 1
ATOM 605 O O . ALA A 1 94 ? -4.215 -8.395 32.023 1.00 44.16 94 ALA A O 1
ATOM 606 N N . SER A 1 95 ? -6.040 -7.100 32.164 1.00 40.16 95 SER A N 1
ATOM 607 C CA . SER A 1 95 ? -7.015 -8.147 32.019 1.00 40.16 95 SER A CA 1
ATOM 608 C C . SER A 1 95 ? -6.728 -8.612 30.617 1.00 40.16 95 SER A C 1
ATOM 610 O O . SER A 1 95 ? -6.639 -7.766 29.727 1.00 40.16 95 SER A O 1
ATOM 612 N N . GLY A 1 96 ? -6.406 -9.896 30.478 1.00 40.25 96 GLY A N 1
ATOM 613 C CA . GLY A 1 96 ? -6.165 -10.526 29.195 1.00 40.25 96 GLY A CA 1
ATOM 614 C C . GLY A 1 96 ? -7.426 -10.370 28.367 1.00 40.25 96 GLY A C 1
ATOM 615 O O . GLY A 1 96 ? -8.253 -11.273 28.315 1.00 40.25 96 GLY A O 1
ATOM 616 N N . VAL A 1 97 ? -7.601 -9.182 27.795 1.00 45.38 97 VAL A N 1
ATOM 617 C CA . VAL A 1 97 ? -8.486 -8.916 26.690 1.00 45.38 97 VAL A CA 1
ATOM 618 C C . VAL A 1 97 ? -7.877 -9.804 25.638 1.00 45.38 97 VAL A C 1
ATOM 620 O O . VAL A 1 97 ? -6.769 -9.539 25.168 1.00 45.38 97 VAL A O 1
ATOM 623 N N . ALA A 1 98 ? -8.530 -10.941 25.423 1.00 51.28 98 ALA A N 1
ATOM 624 C CA . ALA A 1 98 ? -8.225 -11.800 24.311 1.00 51.28 98 ALA A CA 1
ATOM 625 C C . ALA A 1 98 ? -8.154 -10.870 23.100 1.00 51.28 98 ALA A C 1
ATOM 627 O O . ALA A 1 98 ? -9.152 -10.247 22.727 1.00 51.28 98 ALA A O 1
ATOM 628 N N . VAL A 1 99 ? -6.939 -10.698 22.570 1.00 57.66 99 VAL A N 1
ATOM 629 C CA . VAL A 1 99 ? -6.749 -10.281 21.183 1.00 57.66 99 VAL A CA 1
ATOM 630 C C . VAL A 1 99 ? -7.746 -11.127 20.409 1.00 57.66 99 VAL A C 1
ATOM 632 O O . VAL A 1 99 ? -7.783 -12.330 20.670 1.00 57.66 99 VAL A O 1
ATOM 635 N N . LEU A 1 100 ? -8.629 -10.481 19.640 1.00 62.94 100 LEU A N 1
ATOM 636 C CA . LEU A 1 100 ? -9.789 -11.113 19.014 1.00 62.94 100 LEU A CA 1
ATOM 637 C C . LEU A 1 100 ? -9.478 -12.565 18.637 1.00 62.94 100 LEU A C 1
ATOM 639 O O . LEU A 1 100 ? -8.669 -12.807 17.751 1.00 62.94 100 LEU A O 1
ATOM 643 N N . ASP A 1 101 ? -10.120 -13.528 19.301 1.00 68.56 101 ASP A N 1
ATOM 644 C CA . ASP A 1 101 ? -10.063 -14.940 18.892 1.00 68.56 101 ASP A CA 1
ATOM 645 C C . ASP A 1 101 ? -11.025 -15.169 17.712 1.00 68.56 101 ASP A C 1
ATOM 647 O O . ASP A 1 101 ? -11.796 -16.124 17.661 1.00 68.56 101 ASP A O 1
ATOM 651 N N . LEU A 1 102 ? -11.070 -14.189 16.811 1.00 77.38 102 LEU A N 1
ATOM 652 C CA . LEU A 1 102 ? -11.916 -14.145 15.638 1.00 77.38 102 LEU A CA 1
ATOM 653 C C . LEU A 1 102 ? -10.985 -13.878 14.465 1.00 77.38 102 LEU A C 1
ATOM 655 O O . LEU A 1 102 ? -10.560 -12.748 14.253 1.00 77.38 102 LEU A O 1
ATOM 659 N N . ALA A 1 103 ? -10.650 -14.935 13.731 1.00 83.94 103 ALA A N 1
ATOM 660 C CA . ALA A 1 103 ? -9.975 -14.792 12.453 1.00 83.94 103 ALA A CA 1
ATOM 661 C C . ALA A 1 103 ? -10.961 -14.142 11.477 1.00 83.94 103 ALA A C 1
ATOM 663 O O . ALA A 1 103 ? -11.950 -14.774 11.101 1.00 83.94 103 ALA A O 1
ATOM 664 N N . LEU A 1 104 ? -10.730 -12.875 11.124 1.00 88.94 104 LEU A N 1
ATOM 665 C CA . LEU A 1 104 ? -11.581 -12.198 10.157 1.00 88.94 104 LEU A CA 1
ATOM 666 C C . LEU A 1 104 ? -11.286 -12.718 8.743 1.00 88.94 104 LEU A C 1
ATOM 668 O O . LEU A 1 104 ? -10.136 -12.829 8.326 1.00 88.94 104 LEU A O 1
ATOM 672 N N . ASP A 1 105 ? -12.344 -13.008 7.998 1.00 90.94 105 ASP A N 1
ATOM 673 C CA . ASP A 1 105 ? -12.320 -13.364 6.582 1.00 90.94 105 ASP A CA 1
ATOM 674 C C . ASP A 1 105 ? -13.363 -12.542 5.795 1.00 90.94 105 ASP A C 1
ATOM 676 O O . ASP A 1 105 ? -14.153 -11.790 6.370 1.00 90.94 105 ASP A O 1
ATOM 680 N N . ARG A 1 106 ? -13.422 -12.708 4.464 1.00 87.56 106 ARG A N 1
ATOM 681 C CA . ARG A 1 106 ? -14.398 -12.016 3.588 1.00 87.56 106 ARG A CA 1
ATOM 682 C C . ARG A 1 106 ? -15.867 -12.237 3.964 1.00 87.56 106 ARG A C 1
ATOM 684 O O . ARG A 1 106 ? -16.742 -11.497 3.519 1.00 87.56 106 ARG A O 1
ATOM 691 N N . ARG A 1 107 ? -16.173 -13.315 4.686 1.00 92.19 107 ARG A N 1
ATOM 692 C CA . ARG A 1 107 ? -17.537 -13.667 5.098 1.00 92.19 107 ARG A CA 1
ATOM 693 C C . ARG A 1 107 ? -17.851 -13.159 6.493 1.00 92.19 107 ARG A C 1
ATOM 695 O O . ARG A 1 107 ? -19.022 -13.169 6.864 1.00 92.19 107 ARG A O 1
ATOM 702 N N . THR A 1 108 ? -16.836 -12.718 7.227 1.00 93.62 108 THR A N 1
ATOM 703 C CA . THR A 1 108 ? -16.992 -12.216 8.578 1.00 93.62 108 THR A CA 1
ATOM 704 C C . THR A 1 108 ? -17.812 -10.943 8.539 1.00 93.62 108 THR A C 1
ATOM 706 O O . THR A 1 108 ? -17.475 -9.953 7.882 1.00 93.62 108 THR A O 1
ATOM 709 N N . SER A 1 109 ? -18.948 -11.015 9.212 1.00 94.31 109 SER A N 1
ATOM 710 C CA . SER A 1 109 ? -19.944 -9.964 9.270 1.00 94.31 109 SER A CA 1
ATOM 711 C C . SER A 1 109 ? -19.759 -9.078 10.492 1.00 94.31 109 SER A C 1
ATOM 713 O O . SER A 1 109 ? -19.128 -9.453 11.485 1.00 94.31 109 SER A O 1
ATOM 715 N N . TRP A 1 110 ? -20.351 -7.890 10.446 1.00 93.31 110 TRP A N 1
ATOM 716 C CA . TRP A 1 110 ? -20.425 -7.014 11.608 1.00 93.31 110 TRP A CA 1
ATOM 717 C C . TRP A 1 110 ? -21.148 -7.688 12.782 1.00 93.31 110 TRP A C 1
ATOM 719 O O . TRP A 1 110 ? -20.809 -7.407 13.928 1.00 93.31 110 TRP A O 1
ATOM 729 N N . GLN A 1 111 ? -22.074 -8.617 12.517 1.00 95.31 111 GLN A N 1
ATOM 730 C CA . GLN A 1 111 ? -22.730 -9.465 13.512 1.00 95.31 111 GLN A CA 1
ATOM 731 C C . GLN A 1 111 ? -21.723 -10.377 14.223 1.00 95.31 111 GLN A C 1
ATOM 733 O O . GLN A 1 111 ? -21.747 -10.453 15.449 1.00 95.31 111 GLN A O 1
ATOM 738 N N . ASP A 1 112 ? -20.810 -11.016 13.487 1.00 94.75 112 ASP A N 1
ATOM 739 C CA . ASP A 1 112 ? -19.786 -11.890 14.076 1.00 94.75 112 ASP A CA 1
ATOM 740 C C . ASP A 1 112 ? -18.861 -11.097 15.011 1.00 94.75 112 ASP A C 1
ATOM 742 O O . ASP A 1 112 ? -18.596 -11.505 16.145 1.00 94.75 112 ASP A O 1
ATOM 746 N N . LEU A 1 113 ? -18.427 -9.905 14.580 1.00 93.50 113 LEU A N 1
ATOM 747 C CA . LEU A 1 113 ? -17.666 -8.997 15.440 1.00 93.50 113 LEU A CA 1
ATOM 748 C C . LEU A 1 113 ? -18.498 -8.567 16.654 1.00 93.50 113 LEU A C 1
ATOM 750 O O . LEU A 1 113 ? -18.006 -8.647 17.782 1.00 93.50 113 LEU A O 1
ATOM 754 N N . TYR A 1 114 ? -19.746 -8.150 16.439 1.00 94.38 114 TYR A N 1
ATOM 755 C CA . TYR A 1 114 ? -20.680 -7.697 17.468 1.00 94.38 114 TYR A CA 1
ATOM 756 C C . TYR A 1 114 ? -20.906 -8.748 18.560 1.00 94.38 114 TYR A C 1
ATOM 758 O O . TYR A 1 114 ? -20.860 -8.417 19.745 1.00 94.38 114 TYR A O 1
ATOM 766 N N . ASP A 1 115 ? -21.080 -10.016 18.191 1.00 94.94 115 ASP A N 1
ATOM 767 C CA . ASP A 1 115 ? -21.346 -11.106 19.134 1.00 94.94 115 ASP A CA 1
ATOM 768 C C . ASP A 1 115 ? -20.158 -11.415 20.052 1.00 94.94 115 ASP A C 1
ATOM 770 O O . ASP A 1 115 ? -20.345 -11.926 21.159 1.00 94.94 115 ASP A O 1
ATOM 774 N N . THR A 1 116 ? -18.945 -11.037 19.643 1.00 92.81 116 THR A N 1
ATOM 775 C CA . THR A 1 116 ? -17.734 -11.148 20.471 1.00 92.81 116 THR A CA 1
ATOM 776 C C . THR A 1 116 ? -17.476 -9.917 21.348 1.00 92.81 116 THR A C 1
ATOM 778 O O . THR A 1 116 ? -16.539 -9.930 22.150 1.00 92.81 116 THR A O 1
ATOM 781 N N . ARG A 1 117 ? -18.263 -8.839 21.205 1.00 93.00 117 ARG A N 1
ATOM 782 C CA . ARG A 1 117 ? -18.069 -7.587 21.952 1.00 93.00 117 ARG A CA 1
ATOM 783 C C . ARG A 1 117 ? -18.677 -7.631 23.352 1.00 93.00 117 ARG A C 1
ATOM 785 O O . ARG A 1 117 ? -19.586 -8.404 23.659 1.00 93.00 117 ARG A O 1
ATOM 792 N N . THR A 1 118 ? -18.189 -6.741 24.214 1.00 94.19 118 THR A N 1
ATOM 793 C CA . THR A 1 118 ? -18.745 -6.540 25.558 1.00 94.19 118 THR A CA 1
ATOM 794 C C . THR A 1 118 ? -20.154 -5.939 25.505 1.00 94.19 118 THR A C 1
ATOM 796 O O . THR A 1 118 ? -20.524 -5.275 24.540 1.00 94.19 118 THR A O 1
ATOM 799 N N . ASP A 1 119 ? -20.944 -6.102 26.572 1.00 96.31 119 ASP A N 1
ATOM 800 C CA . ASP A 1 119 ? -22.290 -5.506 26.663 1.00 96.31 119 ASP A CA 1
ATOM 801 C C . ASP A 1 119 ? -22.286 -3.982 26.464 1.00 96.31 119 ASP A C 1
ATOM 803 O O . ASP A 1 119 ? -23.219 -3.436 25.882 1.00 96.31 119 ASP A O 1
ATOM 807 N N . ALA A 1 120 ? -21.229 -3.299 26.914 1.00 95.62 120 ALA A N 1
ATOM 808 C CA . ALA A 1 120 ? -21.086 -1.854 26.762 1.00 95.62 120 ALA A CA 1
ATOM 809 C C . ALA A 1 120 ? -20.853 -1.444 25.298 1.00 95.62 120 ALA A C 1
ATOM 811 O O . ALA A 1 120 ? -21.539 -0.555 24.799 1.00 95.62 120 ALA A O 1
ATOM 812 N N . GLU A 1 121 ? -19.932 -2.115 24.600 1.00 95.12 121 GLU A N 1
ATOM 813 C CA . GLU A 1 121 ? -19.684 -1.890 23.168 1.00 95.12 121 GLU A CA 1
ATOM 814 C C . GLU A 1 121 ? -20.932 -2.238 22.345 1.00 95.12 121 GLU A C 1
ATOM 816 O O . GLU A 1 121 ? -21.350 -1.460 21.492 1.00 95.12 121 GLU A O 1
ATOM 821 N N . ARG A 1 122 ? -21.595 -3.360 22.655 1.00 95.75 122 ARG A N 1
ATOM 822 C CA . ARG A 1 122 ? -22.842 -3.778 21.999 1.00 95.75 122 ARG A CA 1
ATOM 823 C C . ARG A 1 122 ? -23.974 -2.771 22.178 1.00 95.75 122 ARG A C 1
ATOM 825 O O . ARG A 1 122 ? -24.702 -2.508 21.224 1.00 95.75 122 ARG A O 1
ATOM 832 N N . ALA A 1 123 ? -24.126 -2.210 23.377 1.00 96.06 123 ALA A N 1
ATOM 833 C CA . ALA A 1 123 ? -25.115 -1.171 23.644 1.00 96.06 123 ALA A CA 1
ATOM 834 C C . ALA A 1 123 ? -24.790 0.135 22.901 1.00 96.06 123 ALA A C 1
ATOM 836 O O . ALA A 1 123 ? -25.704 0.774 22.387 1.00 96.06 123 ALA A O 1
ATOM 837 N N . CYS A 1 124 ? -23.508 0.510 22.807 1.00 96.19 124 CYS A N 1
ATOM 838 C CA . CYS A 1 124 ? -23.070 1.653 22.003 1.00 96.19 124 CYS A CA 1
ATOM 839 C C . CYS A 1 124 ? -23.413 1.448 20.521 1.00 96.19 124 CYS A C 1
ATOM 841 O O . CYS A 1 124 ? -24.098 2.279 19.936 1.00 96.19 124 CYS A O 1
ATOM 843 N N . ILE A 1 125 ? -23.034 0.298 19.953 1.00 94.25 125 ILE A N 1
ATOM 844 C CA . ILE A 1 125 ? -23.305 -0.067 18.556 1.00 94.25 125 ILE A CA 1
ATOM 845 C C . ILE A 1 125 ? -24.808 -0.017 18.251 1.00 94.25 125 ILE A C 1
ATOM 847 O O . ILE A 1 125 ? -25.225 0.584 17.266 1.00 94.25 125 ILE A O 1
ATOM 851 N N . GLN A 1 126 ? -25.642 -0.604 19.114 1.00 93.81 126 GLN A N 1
ATOM 852 C CA . GLN A 1 126 ? -27.100 -0.535 18.959 1.00 93.81 126 GLN A C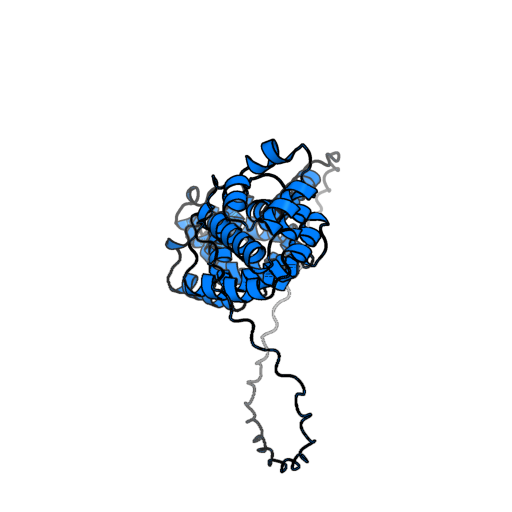A 1
ATOM 853 C C . GLN A 1 126 ? -27.630 0.903 19.028 1.00 93.81 126 GLN A C 1
ATOM 855 O O . GLN A 1 126 ? -28.583 1.235 18.328 1.00 93.81 126 GLN A O 1
ATOM 860 N N . GLY A 1 127 ? -27.031 1.743 19.875 1.00 94.12 127 GLY A N 1
ATOM 861 C CA . GLY A 1 127 ? -27.387 3.153 19.997 1.00 94.12 127 GLY A CA 1
ATOM 862 C C . GLY A 1 127 ? -27.088 3.957 18.732 1.00 94.12 127 GLY A C 1
ATOM 863 O O . GLY A 1 127 ? -27.926 4.760 18.331 1.00 94.12 127 GLY A O 1
ATOM 864 N N . GLU A 1 128 ? -25.941 3.711 18.095 1.00 93.38 128 GLU A N 1
ATOM 865 C CA . GLU A 1 128 ? -25.528 4.393 16.859 1.00 93.38 128 GLU A CA 1
ATOM 866 C C . GLU A 1 128 ? -26.332 3.932 15.632 1.00 93.38 128 GLU A C 1
ATOM 868 O O . GLU A 1 128 ? -26.691 4.748 14.789 1.00 93.38 128 GLU A O 1
ATOM 873 N N . LEU A 1 129 ? -26.656 2.638 15.536 1.00 90.50 129 LEU A N 1
ATOM 874 C CA . LEU A 1 129 ? -27.344 2.068 14.367 1.00 90.50 129 LEU A CA 1
ATOM 875 C C . LEU A 1 129 ? -28.873 2.202 14.402 1.00 90.50 129 LEU A C 1
ATOM 877 O O . LEU A 1 129 ? -29.532 2.019 13.377 1.00 90.50 129 LEU A O 1
ATOM 881 N N . ALA A 1 130 ? -29.446 2.480 15.575 1.00 89.44 130 ALA A N 1
ATOM 882 C CA . ALA A 1 130 ? -30.886 2.600 15.788 1.00 89.44 130 ALA A CA 1
ATOM 883 C C . ALA A 1 130 ? -31.691 1.444 15.139 1.00 89.44 130 ALA A C 1
ATOM 885 O O . ALA A 1 130 ? -31.411 0.268 15.386 1.00 89.44 130 ALA A O 1
ATOM 886 N N . ASP A 1 131 ? -32.702 1.765 14.323 1.00 91.06 131 ASP A N 1
ATOM 887 C CA . ASP A 1 131 ? -33.614 0.792 13.705 1.00 91.06 131 ASP A CA 1
ATOM 888 C C . ASP A 1 131 ? -32.968 -0.020 12.558 1.00 91.06 131 ASP A C 1
ATOM 890 O O . ASP A 1 131 ? -33.521 -1.036 12.135 1.00 91.06 131 ASP A O 1
ATOM 894 N N . GLU A 1 132 ? -31.786 0.377 12.072 1.00 89.62 132 GLU A N 1
ATOM 895 C CA . GLU A 1 132 ? -31.094 -0.260 10.938 1.00 89.62 132 GLU A CA 1
ATOM 896 C C . GLU A 1 132 ? -30.100 -1.351 11.367 1.00 89.62 132 GLU A C 1
ATOM 898 O O . GLU A 1 132 ? -29.486 -2.012 10.526 1.00 89.62 132 GLU A O 1
ATOM 903 N N . ALA A 1 133 ? -29.964 -1.595 12.676 1.00 89.06 133 ALA A N 1
ATOM 904 C CA . ALA A 1 133 ? -28.942 -2.486 13.217 1.00 89.06 133 ALA A CA 1
ATOM 905 C C . ALA A 1 133 ? -28.964 -3.895 12.603 1.00 89.06 133 ALA A C 1
ATOM 907 O O . ALA A 1 133 ? -27.912 -4.469 12.352 1.00 89.06 133 ALA A O 1
ATOM 908 N N . SER A 1 134 ? -30.144 -4.459 12.329 1.00 89.62 134 SER A N 1
ATOM 909 C CA . SER A 1 134 ? -30.242 -5.835 11.813 1.00 89.62 134 SER A CA 1
ATOM 910 C C . SER A 1 134 ? -29.718 -6.001 10.381 1.00 89.62 134 SER A C 1
ATOM 912 O O . SER A 1 134 ? -28.927 -6.908 10.124 1.00 89.62 134 SER A O 1
ATOM 914 N N . ASP A 1 135 ? -30.101 -5.105 9.469 1.00 89.88 135 ASP A N 1
ATOM 915 C CA . ASP A 1 135 ? -29.624 -5.121 8.081 1.00 89.88 135 ASP A CA 1
ATOM 916 C C . ASP A 1 135 ? -28.136 -4.786 8.011 1.00 89.88 135 ASP A C 1
ATOM 918 O O . ASP A 1 135 ? -27.413 -5.283 7.145 1.00 89.88 135 ASP A O 1
ATOM 922 N N . PHE A 1 136 ? -27.681 -3.941 8.934 1.00 89.25 136 PHE A N 1
ATOM 923 C CA . PHE A 1 136 ? -26.297 -3.542 9.041 1.00 89.25 136 PHE A CA 1
ATOM 924 C C . PHE A 1 136 ? -25.391 -4.669 9.549 1.00 89.25 136 PHE A C 1
ATOM 926 O O . PHE A 1 136 ? -24.406 -5.010 8.895 1.00 89.25 136 PHE A O 1
ATOM 933 N N . LEU A 1 137 ? -25.732 -5.276 10.688 1.00 94.06 137 LEU A N 1
ATOM 934 C CA . LEU A 1 137 ? -24.915 -6.319 11.305 1.00 94.06 137 LEU A CA 1
ATOM 935 C C . LEU A 1 137 ? -24.759 -7.532 10.371 1.00 94.06 137 LEU A C 1
ATOM 937 O O . LEU A 1 137 ? -23.719 -8.182 10.367 1.00 94.06 137 LEU A O 1
ATOM 941 N N . ALA A 1 138 ? -25.730 -7.792 9.494 1.00 94.19 138 ALA A N 1
ATOM 942 C CA . ALA A 1 138 ? -25.632 -8.842 8.481 1.00 94.19 138 ALA A CA 1
ATOM 943 C C . ALA A 1 138 ? -24.599 -8.570 7.362 1.00 94.19 138 ALA A C 1
ATOM 945 O O . ALA A 1 138 ? -24.347 -9.447 6.531 1.00 94.19 138 ALA A O 1
ATOM 946 N N . ARG A 1 139 ? -24.014 -7.368 7.278 1.00 91.56 139 ARG A N 1
ATOM 947 C CA . ARG A 1 139 ? -23.030 -7.018 6.243 1.00 91.56 139 ARG A CA 1
ATOM 948 C C . ARG A 1 139 ? -21.648 -7.555 6.598 1.00 91.56 139 ARG A C 1
ATOM 950 O O . ARG A 1 139 ? -21.244 -7.510 7.754 1.00 91.56 139 ARG A O 1
ATOM 957 N N . ALA A 1 140 ? -20.917 -8.014 5.582 1.00 91.88 140 ALA A N 1
ATOM 958 C CA . ALA A 1 140 ? -19.487 -8.300 5.693 1.00 91.88 140 ALA A CA 1
ATOM 959 C C . ALA A 1 140 ? -18.721 -7.035 6.110 1.00 91.88 140 ALA A C 1
ATOM 961 O O . ALA A 1 140 ? -19.059 -5.946 5.643 1.00 91.88 140 ALA A O 1
ATOM 962 N N . ILE A 1 141 ? -17.712 -7.194 6.969 1.00 88.56 141 ILE A N 1
ATOM 963 C CA . ILE A 1 141 ? -16.852 -6.090 7.427 1.00 88.56 141 ILE A CA 1
ATOM 964 C C . ILE A 1 141 ? -16.004 -5.578 6.263 1.00 88.56 141 ILE A C 1
ATOM 966 O O . ILE A 1 141 ? -15.905 -4.378 6.042 1.00 88.56 141 ILE A O 1
ATOM 970 N N . PHE A 1 142 ? -15.434 -6.498 5.486 1.00 84.38 142 PHE A N 1
ATOM 971 C CA . PHE A 1 142 ? -14.587 -6.180 4.343 1.00 84.38 142 PHE A CA 1
ATOM 972 C C . PHE A 1 142 ? -15.382 -6.369 3.057 1.00 84.38 142 PHE A C 1
ATOM 974 O O . PHE A 1 142 ? -15.573 -7.486 2.574 1.00 84.38 142 PHE A O 1
ATOM 981 N N . ARG A 1 143 ? -15.909 -5.261 2.536 1.00 79.38 143 ARG A N 1
ATOM 982 C CA . ARG A 1 143 ? -16.617 -5.203 1.254 1.00 79.38 143 ARG A CA 1
ATOM 983 C C . ARG A 1 143 ? -15.819 -4.396 0.243 1.00 79.38 143 ARG A C 1
ATOM 985 O O . ARG A 1 143 ? -15.039 -3.525 0.610 1.00 79.38 143 ARG A O 1
ATOM 992 N N . ASP A 1 144 ? -16.105 -4.633 -1.033 1.00 75.25 144 ASP A N 1
ATOM 993 C CA . ASP A 1 144 ? -15.615 -3.810 -2.147 1.00 75.25 144 ASP A CA 1
ATOM 994 C C . ASP A 1 144 ? -16.310 -2.426 -2.220 1.00 75.25 144 ASP A C 1
ATOM 996 O O . ASP A 1 144 ? -16.131 -1.686 -3.185 1.00 75.25 144 ASP A O 1
ATOM 1000 N N . GLU A 1 145 ? -17.136 -2.071 -1.231 1.00 78.81 145 GLU A N 1
ATOM 1001 C CA . GLU A 1 145 ? -17.836 -0.786 -1.163 1.00 78.81 145 GLU A CA 1
ATOM 1002 C C . GLU A 1 145 ? -16.942 0.269 -0.482 1.00 78.81 145 GLU A C 1
ATOM 1004 O O . GLU A 1 145 ? -16.143 -0.081 0.390 1.00 78.81 145 GLU A O 1
ATOM 1009 N N . PRO A 1 146 ? -17.037 1.555 -0.875 1.00 75.31 146 PRO A N 1
ATOM 1010 C CA . PRO A 1 146 ? -16.304 2.621 -0.202 1.00 75.31 146 PRO A CA 1
ATOM 1011 C C . PRO A 1 146 ? -16.717 2.714 1.266 1.00 75.31 146 PRO A C 1
ATOM 1013 O O . PRO A 1 146 ? -17.877 2.442 1.600 1.00 75.31 146 PRO A O 1
ATOM 1016 N N . THR A 1 147 ? -15.767 3.135 2.106 1.00 78.25 147 THR A N 1
ATOM 1017 C CA . THR A 1 147 ? -16.001 3.377 3.527 1.00 78.25 147 THR A CA 1
ATOM 1018 C C . THR A 1 147 ? -17.207 4.320 3.680 1.00 78.25 147 THR A C 1
ATOM 1020 O O . THR A 1 147 ? -17.338 5.288 2.926 1.00 78.25 147 THR A O 1
ATOM 1023 N N . GLN A 1 148 ? -18.120 4.052 4.612 1.00 83.44 148 GLN A N 1
ATOM 1024 C CA . GLN A 1 148 ? -19.323 4.871 4.834 1.00 83.44 148 GLN A CA 1
ATOM 1025 C C . GLN A 1 148 ? -19.286 5.575 6.197 1.00 83.44 148 GLN A C 1
ATOM 1027 O O . GLN A 1 148 ? -18.701 5.066 7.146 1.00 83.44 148 GLN A O 1
ATOM 1032 N N . GLU A 1 149 ? -19.969 6.720 6.340 1.00 84.69 149 GLU A N 1
ATOM 1033 C CA . GLU A 1 149 ? -19.992 7.516 7.590 1.00 84.69 149 GLU A CA 1
ATOM 1034 C C . GLU A 1 149 ? -20.342 6.702 8.845 1.00 84.69 149 GLU A C 1
ATOM 1036 O O . GLU A 1 149 ? -19.757 6.902 9.911 1.00 84.69 149 GLU A O 1
ATOM 1041 N N . TRP A 1 150 ? -21.254 5.736 8.726 1.00 82.75 150 TRP A N 1
ATOM 1042 C CA . TRP A 1 150 ? -21.654 4.892 9.852 1.00 82.75 150 TRP A CA 1
ATOM 1043 C C . TRP A 1 150 ? -20.539 3.938 10.321 1.00 82.75 150 TRP A C 1
ATOM 1045 O O . TRP A 1 150 ? -20.562 3.504 11.475 1.00 82.75 150 TRP A O 1
ATOM 1055 N N . GLU A 1 151 ? -19.532 3.637 9.493 1.00 84.44 151 GLU A N 1
ATOM 1056 C CA . GLU A 1 151 ? -18.371 2.834 9.905 1.00 84.44 151 GLU A CA 1
ATOM 1057 C C . GLU A 1 151 ? -17.560 3.579 10.961 1.00 84.44 151 GLU A C 1
ATOM 1059 O O . GLU A 1 151 ? -17.167 2.985 11.965 1.00 84.44 151 GLU A O 1
ATOM 1064 N N . VAL A 1 152 ? -17.403 4.900 10.831 1.00 86.12 152 VAL A N 1
ATOM 1065 C CA . VAL A 1 152 ? -16.744 5.714 11.865 1.00 86.12 152 VAL A CA 1
ATOM 1066 C C . VAL A 1 152 ? -17.485 5.621 13.196 1.00 86.12 152 VAL A C 1
ATOM 1068 O O . VAL A 1 152 ? -16.844 5.453 14.240 1.00 86.12 152 VAL A O 1
ATOM 1071 N N . SER A 1 153 ? -18.821 5.680 13.177 1.00 89.19 153 SER A N 1
ATOM 1072 C CA . SER A 1 153 ? -19.639 5.485 14.381 1.00 89.19 153 SER A CA 1
ATOM 1073 C C . SER A 1 153 ? -19.391 4.112 15.009 1.00 89.19 153 SER A C 1
ATOM 1075 O O . SER A 1 153 ? -19.152 4.025 16.215 1.00 89.19 153 SER A O 1
ATOM 1077 N N . MET A 1 154 ? -19.334 3.051 14.202 1.00 90.06 154 MET A N 1
ATOM 1078 C CA . MET A 1 154 ? -19.048 1.694 14.676 1.00 90.06 154 MET A CA 1
ATOM 1079 C C . MET A 1 154 ? -17.687 1.584 15.358 1.00 90.06 154 MET A C 1
ATOM 1081 O O . MET A 1 154 ? -17.597 1.107 16.492 1.00 90.06 154 MET A O 1
ATOM 1085 N N . PHE A 1 155 ? -16.629 2.070 14.711 1.00 90.94 155 PHE A N 1
ATOM 1086 C CA . PHE A 1 155 ? -15.284 2.044 15.283 1.00 90.94 155 PHE A CA 1
ATOM 1087 C C . PHE A 1 155 ? -15.163 2.910 16.540 1.00 90.94 155 PHE A C 1
ATOM 1089 O O . PHE A 1 155 ? -14.385 2.578 17.433 1.00 90.94 155 PHE A O 1
ATOM 1096 N N . SER A 1 156 ? -15.968 3.970 16.666 1.00 92.25 156 SER A N 1
ATOM 1097 C CA . SER A 1 156 ? -16.015 4.789 17.882 1.00 92.25 156 SER A CA 1
ATOM 1098 C C . SER A 1 156 ? -16.602 4.056 19.096 1.00 92.25 156 SER A C 1
ATOM 1100 O O . SER A 1 156 ? -16.279 4.404 20.234 1.00 92.25 156 SER A O 1
ATOM 1102 N N . CYS A 1 157 ? -17.420 3.026 18.859 1.00 95.50 157 CYS A N 1
ATOM 1103 C CA . CYS A 1 157 ? -17.991 2.177 19.899 1.00 95.50 157 CYS A CA 1
ATOM 1104 C C . CYS A 1 157 ? -17.074 1.033 20.339 1.00 95.50 157 CYS A C 1
ATOM 1106 O O . CYS A 1 157 ? -17.351 0.407 21.362 1.00 95.50 157 CYS A O 1
ATOM 1108 N N . LEU A 1 158 ? -16.012 0.736 19.586 1.00 94.50 158 LEU A N 1
ATOM 1109 C CA . LEU A 1 158 ? -15.067 -0.328 19.909 1.00 94.50 158 LEU A CA 1
ATOM 1110 C C . LEU A 1 158 ? -14.021 0.150 20.918 1.00 94.50 158 LEU A C 1
ATOM 1112 O O . LEU A 1 158 ? -13.542 1.284 20.866 1.00 94.50 158 LEU A O 1
ATOM 1116 N N . ALA A 1 159 ? -13.586 -0.746 21.805 1.00 94.19 159 ALA A N 1
ATOM 1117 C CA . ALA A 1 159 ? -12.371 -0.503 22.572 1.00 94.19 159 ALA A CA 1
ATOM 1118 C C . ALA A 1 159 ? -11.175 -0.277 21.617 1.00 94.19 159 ALA A C 1
ATOM 1120 O O . ALA A 1 159 ? -11.086 -0.957 20.589 1.00 94.19 159 ALA A O 1
ATOM 1121 N N . PRO A 1 160 ? -10.199 0.593 21.950 1.00 93.00 160 PRO A N 1
ATOM 1122 C CA . PRO A 1 160 ? -9.076 0.892 21.056 1.00 93.00 160 PRO A CA 1
ATOM 1123 C C . PRO A 1 160 ? -8.315 -0.350 20.579 1.00 93.00 160 PRO A C 1
ATOM 1125 O O . PRO A 1 160 ? -7.916 -0.431 19.423 1.00 93.00 160 PRO A O 1
ATOM 1128 N N . GLN A 1 161 ? -8.144 -1.350 21.449 1.00 91.69 161 GLN A N 1
ATOM 1129 C CA . GLN A 1 161 ? -7.484 -2.608 21.094 1.00 91.69 161 GLN A CA 1
ATOM 1130 C C . GLN A 1 161 ? -8.292 -3.420 20.073 1.00 91.69 161 GLN A C 1
ATOM 1132 O O . GLN A 1 161 ? -7.708 -4.027 19.183 1.00 91.69 161 GLN A O 1
ATOM 1137 N N . ALA A 1 162 ? -9.622 -3.414 20.186 1.00 92.19 162 ALA A N 1
ATOM 1138 C CA . ALA A 1 162 ? -10.509 -4.094 19.250 1.00 92.19 162 ALA A CA 1
ATOM 1139 C C . ALA A 1 162 ? -10.512 -3.408 17.882 1.00 92.19 162 ALA A C 1
ATOM 1141 O O . ALA A 1 162 ? -10.353 -4.080 16.871 1.00 92.19 162 ALA A O 1
ATOM 1142 N N . ALA A 1 163 ? -10.625 -2.078 17.859 1.00 93.19 163 ALA A N 1
ATOM 1143 C CA . ALA A 1 163 ? -10.559 -1.292 16.631 1.00 93.19 163 ALA A CA 1
ATOM 1144 C C . ALA A 1 163 ? -9.244 -1.535 15.870 1.00 93.19 163 ALA A C 1
ATOM 1146 O O . ALA A 1 163 ? -9.248 -1.749 14.663 1.00 93.19 163 ALA A O 1
ATOM 1147 N N . ARG A 1 164 ? -8.120 -1.564 16.596 1.00 92.81 164 ARG A N 1
ATOM 1148 C CA . ARG A 1 164 ? -6.782 -1.842 16.050 1.00 92.81 164 ARG A CA 1
ATOM 1149 C C . ARG A 1 164 ? -6.643 -3.248 15.489 1.00 92.81 164 ARG A C 1
ATOM 1151 O O . ARG A 1 164 ? -6.061 -3.413 14.426 1.00 92.81 164 ARG A O 1
ATOM 1158 N N . ALA A 1 165 ? -7.173 -4.244 16.192 1.00 91.81 165 ALA A N 1
ATOM 1159 C CA . ALA A 1 165 ? -7.177 -5.615 15.702 1.00 91.81 165 ALA A CA 1
ATOM 1160 C C . ALA A 1 165 ? -7.999 -5.737 14.411 1.00 91.81 165 ALA A C 1
ATOM 1162 O O . ALA A 1 165 ? -7.487 -6.265 13.437 1.00 91.81 165 ALA A O 1
ATOM 1163 N N . VAL A 1 166 ? -9.201 -5.147 14.356 1.00 91.62 166 VAL A N 1
ATOM 1164 C CA . VAL A 1 166 ? -10.024 -5.132 13.132 1.00 91.62 166 VAL A CA 1
ATOM 1165 C C . VAL A 1 166 ? -9.308 -4.429 11.975 1.00 91.62 166 VAL A C 1
ATOM 1167 O O . VAL A 1 166 ? -9.329 -4.937 10.857 1.00 91.62 166 VAL A O 1
ATOM 1170 N N . LEU A 1 167 ? -8.646 -3.294 12.233 1.00 91.38 167 LEU A N 1
ATOM 1171 C CA . LEU A 1 167 ? -7.857 -2.586 11.221 1.00 91.38 167 LEU A CA 1
ATOM 1172 C C . LEU A 1 167 ? -6.719 -3.462 10.675 1.00 91.38 167 LEU A C 1
ATOM 1174 O O . LEU A 1 167 ? -6.561 -3.577 9.462 1.00 91.38 167 LEU A O 1
ATOM 1178 N N . LEU A 1 168 ? -5.940 -4.085 11.563 1.00 92.25 168 LEU A N 1
ATOM 1179 C CA . LEU A 1 168 ? -4.822 -4.937 11.169 1.00 92.25 168 LEU A CA 1
ATOM 1180 C C . LEU A 1 168 ? -5.294 -6.186 10.419 1.00 92.25 168 LEU A C 1
ATOM 1182 O O . LEU A 1 168 ? -4.742 -6.504 9.373 1.00 92.25 168 LEU A O 1
ATOM 1186 N N . ASP A 1 169 ? -6.312 -6.878 10.923 1.00 91.69 169 ASP A N 1
ATOM 1187 C CA . ASP A 1 169 ? -6.849 -8.083 10.287 1.00 91.69 169 ASP A CA 1
ATOM 1188 C C . ASP A 1 169 ? -7.434 -7.764 8.903 1.00 91.69 169 ASP A C 1
ATOM 1190 O O . ASP A 1 169 ? -7.271 -8.544 7.969 1.00 91.69 169 ASP A O 1
ATOM 1194 N N . GLY A 1 170 ? -8.044 -6.586 8.736 1.00 89.69 170 GLY A N 1
ATOM 1195 C CA . GLY A 1 170 ? -8.500 -6.104 7.432 1.00 89.69 170 GLY A CA 1
ATOM 1196 C C . GLY A 1 170 ? -7.374 -5.849 6.442 1.00 89.69 170 GLY A C 1
ATOM 1197 O O . GLY A 1 170 ? -7.499 -6.183 5.265 1.00 89.69 170 GLY A O 1
ATOM 1198 N N . LEU A 1 171 ? -6.261 -5.292 6.917 1.00 89.12 171 LEU A N 1
ATOM 1199 C CA . LEU A 1 171 ? -5.065 -5.094 6.107 1.00 89.12 171 LEU A CA 1
ATOM 1200 C C . LEU A 1 171 ? -4.451 -6.434 5.680 1.00 89.12 171 LEU A C 1
ATOM 1202 O O . LEU A 1 171 ? -4.159 -6.625 4.503 1.00 89.12 171 LEU A O 1
ATOM 1206 N N . VAL A 1 172 ? -4.300 -7.367 6.624 1.00 90.94 172 VAL A N 1
ATOM 1207 C CA . VAL A 1 172 ? -3.785 -8.720 6.363 1.00 90.94 172 VAL A CA 1
ATOM 1208 C C . VAL A 1 172 ? -4.671 -9.443 5.355 1.00 90.94 172 VAL A C 1
ATOM 1210 O O . VAL A 1 172 ? -4.160 -10.035 4.408 1.00 90.94 172 VAL A O 1
ATOM 1213 N N . LEU A 1 173 ? -5.994 -9.374 5.530 1.00 88.81 173 LEU A N 1
ATOM 1214 C CA . LEU A 1 173 ? -6.940 -9.986 4.606 1.00 88.81 173 LEU A CA 1
ATOM 1215 C C . LEU A 1 173 ? -6.796 -9.397 3.203 1.00 88.81 173 LEU A C 1
ATOM 1217 O O . LEU A 1 173 ? -6.726 -10.151 2.243 1.00 88.81 173 LEU A O 1
ATOM 1221 N N . ALA A 1 174 ? -6.717 -8.073 3.080 1.00 85.81 174 ALA A N 1
ATOM 1222 C CA . ALA A 1 174 ? -6.576 -7.429 1.781 1.00 85.81 174 ALA A CA 1
ATOM 1223 C C . ALA A 1 174 ? -5.279 -7.830 1.056 1.00 85.81 174 ALA A C 1
ATOM 1225 O O . ALA A 1 174 ? -5.315 -8.053 -0.145 1.00 85.81 174 ALA A O 1
ATOM 1226 N N . ILE A 1 175 ? -4.168 -7.998 1.778 1.00 87.44 175 ILE A N 1
ATOM 1227 C CA . ILE A 1 175 ? -2.907 -8.508 1.213 1.00 87.44 175 ILE A CA 1
ATOM 1228 C C . ILE A 1 175 ? -3.059 -9.975 0.770 1.00 87.44 175 ILE A C 1
ATOM 1230 O O . ILE A 1 175 ? -2.689 -10.336 -0.347 1.00 87.44 175 ILE A O 1
ATOM 1234 N N . ALA A 1 176 ? -3.683 -10.810 1.606 1.00 89.00 176 ALA A N 1
ATOM 1235 C CA . ALA A 1 176 ? -3.933 -12.220 1.301 1.00 89.00 176 ALA A CA 1
ATOM 1236 C C . ALA A 1 176 ? -4.854 -12.430 0.089 1.00 89.00 176 ALA A C 1
ATOM 1238 O O . ALA A 1 176 ? -4.747 -13.431 -0.620 1.00 89.00 176 ALA A O 1
ATOM 1239 N N . GLU A 1 177 ? -5.768 -11.497 -0.170 1.00 87.00 177 GLU A N 1
ATOM 1240 C CA . GLU A 1 177 ? -6.665 -11.540 -1.324 1.00 87.00 177 GLU A CA 1
ATOM 1241 C C . GLU A 1 177 ? -5.951 -11.380 -2.665 1.00 87.00 177 GLU A C 1
ATOM 1243 O O . GLU A 1 177 ? -6.434 -11.920 -3.665 1.00 87.00 177 GLU A O 1
ATOM 1248 N N . ASP A 1 178 ? -4.809 -10.698 -2.663 1.00 83.62 178 ASP A N 1
ATOM 1249 C CA . ASP A 1 178 ? -3.927 -10.560 -3.820 1.00 83.62 178 ASP A CA 1
ATOM 1250 C C . ASP A 1 178 ? -2.913 -11.721 -3.910 1.00 83.62 178 ASP A C 1
ATOM 1252 O O . ASP A 1 178 ? -2.025 -11.721 -4.757 1.00 83.62 178 ASP A O 1
ATOM 1256 N N . GLY A 1 179 ? -3.077 -12.757 -3.073 1.00 86.38 179 GLY A N 1
ATOM 1257 C CA . GLY A 1 179 ? -2.233 -13.954 -3.058 1.00 86.38 179 GLY A CA 1
ATOM 1258 C C . GLY A 1 179 ? -0.898 -13.768 -2.339 1.00 86.38 179 GLY A C 1
ATOM 1259 O O . GLY A 1 179 ? -0.035 -14.637 -2.446 1.00 86.38 179 GLY A O 1
ATOM 1260 N N . LEU A 1 180 ? -0.736 -12.661 -1.616 1.00 88.38 180 LEU A N 1
ATOM 1261 C CA . LEU A 1 180 ? 0.483 -12.319 -0.894 1.00 88.38 180 LEU A CA 1
ATOM 1262 C C . LEU A 1 180 ? 0.360 -12.730 0.576 1.00 88.38 180 LEU A C 1
ATOM 1264 O O . LEU A 1 180 ? -0.716 -12.681 1.170 1.00 88.38 180 LEU A O 1
ATOM 1268 N N . GLU A 1 181 ? 1.467 -13.128 1.189 1.00 89.94 181 GLU A N 1
ATOM 1269 C CA . GLU A 1 181 ? 1.501 -13.519 2.598 1.00 89.94 181 GLU A CA 1
ATOM 1270 C C . GLU A 1 181 ? 2.453 -12.603 3.362 1.00 89.94 181 GLU A C 1
ATOM 1272 O O . GLU A 1 181 ? 3.572 -12.360 2.922 1.00 89.94 181 GLU A O 1
ATOM 1277 N N . LEU A 1 182 ? 2.018 -12.112 4.526 1.00 90.00 182 LEU A N 1
ATOM 1278 C CA . LEU A 1 182 ? 2.907 -11.399 5.440 1.00 90.00 182 LEU A CA 1
ATOM 1279 C C . LEU A 1 182 ? 3.698 -12.394 6.287 1.00 90.00 182 LEU A C 1
ATOM 1281 O O . LEU A 1 182 ? 3.124 -13.287 6.917 1.00 90.00 182 LEU A O 1
ATOM 1285 N N . SER A 1 183 ? 5.005 -12.188 6.382 1.00 92.44 183 SER A N 1
ATOM 1286 C CA . SER A 1 183 ? 5.859 -12.890 7.327 1.00 92.44 183 SER A CA 1
ATOM 1287 C C . SER A 1 183 ? 5.521 -12.518 8.777 1.00 92.44 183 SER A C 1
ATOM 1289 O O . SER A 1 183 ? 4.963 -11.457 9.079 1.00 92.44 183 SER A O 1
ATOM 1291 N N . ASP A 1 184 ? 5.926 -13.373 9.722 1.00 93.12 184 ASP A N 1
ATOM 1292 C CA . ASP A 1 184 ? 5.779 -13.097 11.158 1.00 93.12 184 ASP A CA 1
ATOM 1293 C C . ASP A 1 184 ? 6.451 -11.774 11.568 1.00 93.12 184 ASP A C 1
ATOM 1295 O O . ASP A 1 184 ? 5.986 -11.097 12.491 1.00 93.12 184 ASP A O 1
ATOM 1299 N N . THR A 1 185 ? 7.540 -11.398 10.890 1.00 93.94 185 THR A N 1
ATOM 1300 C CA . THR A 1 185 ? 8.283 -10.162 11.151 1.00 93.94 185 THR A CA 1
ATOM 1301 C C . THR A 1 185 ? 7.517 -8.934 10.668 1.00 93.94 185 THR A C 1
ATOM 1303 O O . THR A 1 185 ? 7.382 -7.982 11.440 1.00 93.94 185 THR A O 1
ATOM 1306 N N . GLU A 1 186 ? 6.955 -8.954 9.457 1.00 93.38 186 GLU A N 1
ATOM 1307 C CA . GLU A 1 186 ? 6.120 -7.845 8.970 1.00 93.38 186 GLU A CA 1
ATOM 1308 C C . GLU A 1 186 ? 4.857 -7.699 9.798 1.00 93.38 186 GLU A C 1
ATOM 1310 O O . GLU A 1 186 ? 4.486 -6.590 10.173 1.00 93.38 186 GLU A O 1
ATOM 1315 N N . LEU A 1 187 ? 4.217 -8.817 10.144 1.00 93.38 187 LEU A N 1
ATOM 1316 C CA . LEU A 1 187 ? 3.016 -8.797 10.962 1.00 93.38 187 LEU A CA 1
ATOM 1317 C C . LEU A 1 187 ? 3.313 -8.265 12.371 1.00 93.38 187 LEU A C 1
ATOM 1319 O O . LEU A 1 187 ? 2.501 -7.537 12.944 1.00 93.38 187 LEU A O 1
ATOM 1323 N N . ALA A 1 188 ? 4.474 -8.592 12.946 1.00 93.94 188 ALA A N 1
ATOM 1324 C CA . ALA A 1 188 ? 4.921 -8.013 14.211 1.00 93.94 188 ALA A CA 1
ATOM 1325 C C . ALA A 1 188 ? 5.172 -6.500 14.096 1.00 93.94 188 ALA A C 1
ATOM 1327 O O . ALA A 1 188 ? 4.712 -5.754 14.962 1.00 93.94 188 ALA A O 1
ATOM 1328 N N . CYS A 1 189 ? 5.826 -6.047 13.024 1.00 94.88 189 CYS A N 1
ATOM 1329 C CA . CYS A 1 189 ? 6.026 -4.624 12.748 1.00 94.88 189 CYS A CA 1
ATOM 1330 C C . CYS A 1 189 ? 4.684 -3.894 12.579 1.00 94.88 189 CYS A C 1
ATOM 1332 O O . CYS A 1 189 ? 4.434 -2.893 13.246 1.00 94.88 189 CYS A O 1
ATOM 1334 N N . ALA A 1 190 ? 3.768 -4.429 11.766 1.00 93.69 190 ALA A N 1
ATOM 1335 C CA . ALA A 1 190 ? 2.457 -3.834 11.527 1.00 93.69 190 ALA A CA 1
ATOM 1336 C C . ALA A 1 190 ? 1.637 -3.740 12.824 1.00 93.69 190 ALA A C 1
ATOM 1338 O O . ALA A 1 190 ? 0.996 -2.721 13.078 1.00 93.69 190 ALA A O 1
ATOM 1339 N N . ARG A 1 191 ? 1.710 -4.754 13.702 1.00 93.94 191 ARG A N 1
ATOM 1340 C CA . ARG A 1 191 ? 1.114 -4.696 15.051 1.00 93.94 191 ARG A CA 1
ATOM 1341 C C . ARG A 1 191 ? 1.683 -3.557 15.888 1.00 93.94 191 ARG A C 1
ATOM 1343 O O . ARG A 1 191 ? 0.916 -2.885 16.575 1.00 93.94 191 ARG A O 1
ATOM 1350 N N . GLU A 1 192 ? 2.998 -3.360 15.862 1.00 94.62 192 GLU A N 1
ATOM 1351 C CA . GLU A 1 192 ? 3.657 -2.269 16.583 1.00 94.62 192 GLU A CA 1
ATOM 1352 C C . GLU A 1 192 ? 3.202 -0.903 16.056 1.00 94.62 192 GLU A C 1
ATOM 1354 O O . GLU A 1 192 ? 2.801 -0.052 16.853 1.00 94.62 192 GLU A O 1
ATOM 1359 N N . GLN A 1 193 ? 3.151 -0.725 14.733 1.00 93.81 193 GLN A N 1
ATOM 1360 C CA . GLN A 1 193 ? 2.685 0.524 14.125 1.00 93.81 193 GLN A CA 1
ATOM 1361 C C . GLN A 1 193 ? 1.218 0.801 14.462 1.00 93.81 193 GLN A C 1
ATOM 1363 O O . GLN A 1 193 ? 0.892 1.848 15.029 1.00 93.81 193 GLN A O 1
ATOM 1368 N N . VAL A 1 194 ? 0.332 -0.174 14.238 1.00 93.81 194 VAL A N 1
ATOM 1369 C CA . VAL A 1 194 ? -1.106 -0.065 14.533 1.00 93.81 194 VAL A CA 1
ATOM 1370 C C . VAL A 1 194 ? -1.371 0.167 16.029 1.00 93.81 194 VAL A C 1
ATOM 1372 O O . VAL A 1 194 ? -2.352 0.819 16.395 1.00 93.81 194 VAL A O 1
ATOM 1375 N N . ALA A 1 195 ? -0.490 -0.284 16.931 1.00 93.44 195 ALA A N 1
ATOM 1376 C CA . ALA A 1 195 ? -0.616 -0.015 18.365 1.00 93.44 195 ALA A CA 1
ATOM 1377 C C . ALA A 1 195 ? -0.515 1.479 18.727 1.00 93.44 195 ALA A C 1
ATOM 1379 O O . ALA A 1 195 ? -0.955 1.869 19.815 1.00 93.44 195 ALA A O 1
ATOM 1380 N N . THR A 1 196 ? 0.017 2.318 17.838 1.00 93.56 196 THR A N 1
ATOM 1381 C CA . THR A 1 196 ? 0.086 3.775 18.024 1.00 93.56 196 THR A CA 1
ATOM 1382 C C . THR A 1 196 ? -1.075 4.521 17.364 1.00 93.56 196 THR A C 1
ATOM 1384 O O . THR A 1 196 ? -1.366 5.654 17.741 1.00 93.56 196 THR A O 1
ATOM 1387 N N . VAL A 1 197 ? -1.805 3.863 16.461 1.00 92.50 197 VAL A N 1
ATOM 1388 C CA . VAL A 1 197 ? -2.860 4.474 15.648 1.00 92.50 197 VAL A CA 1
ATOM 1389 C C . VAL A 1 197 ? -4.115 4.754 16.476 1.00 92.50 197 VAL A C 1
ATOM 1391 O O . VAL A 1 197 ? -4.602 3.902 17.236 1.00 92.50 197 VAL A O 1
ATOM 1394 N N . ASP A 1 198 ? -4.661 5.959 16.313 1.00 93.56 198 ASP A N 1
ATOM 1395 C CA . ASP A 1 198 ? -6.048 6.269 16.655 1.00 93.56 198 ASP A CA 1
ATOM 1396 C C . ASP A 1 198 ? -6.929 5.873 15.466 1.00 93.56 198 ASP A C 1
ATOM 1398 O O . ASP A 1 198 ? -7.101 6.628 14.512 1.00 93.56 198 ASP A O 1
ATOM 1402 N N . VAL A 1 199 ? -7.457 4.647 15.513 1.00 90.50 199 VAL A N 1
ATOM 1403 C CA . VAL A 1 199 ? -8.234 4.057 14.410 1.00 90.50 199 VAL A CA 1
ATOM 1404 C C . VAL A 1 199 ? -9.465 4.897 14.083 1.00 90.50 199 VAL A C 1
ATOM 1406 O O . VAL A 1 199 ? -9.856 4.994 12.927 1.00 90.50 199 VAL A O 1
ATOM 1409 N N . ARG A 1 200 ? -10.060 5.561 15.078 1.00 88.94 200 ARG A N 1
ATOM 1410 C CA . ARG A 1 200 ? -11.213 6.425 14.838 1.00 88.94 200 ARG A CA 1
ATOM 1411 C C . ARG A 1 200 ? -10.808 7.653 14.029 1.00 88.94 200 ARG A C 1
ATOM 1413 O O . ARG A 1 200 ? -11.495 7.990 13.071 1.00 88.94 200 ARG A O 1
ATOM 1420 N N . ALA A 1 201 ? -9.723 8.319 14.425 1.00 90.00 201 ALA A N 1
ATOM 1421 C CA . ALA A 1 201 ? -9.208 9.472 13.691 1.00 90.00 201 ALA A CA 1
ATOM 1422 C C . ALA A 1 201 ? -8.766 9.081 12.274 1.00 90.00 201 ALA A C 1
ATOM 1424 O O . ALA A 1 201 ? -9.037 9.816 11.332 1.00 90.00 201 ALA A O 1
ATOM 1425 N N . PHE A 1 202 ? -8.157 7.903 12.126 1.00 89.50 202 PHE A N 1
ATOM 1426 C CA . PHE A 1 202 ? -7.757 7.342 10.839 1.00 89.50 202 PHE A CA 1
ATOM 1427 C C . PHE A 1 202 ? -8.946 7.134 9.890 1.00 89.50 202 PHE A C 1
ATOM 1429 O O . PHE A 1 202 ? -8.921 7.642 8.777 1.00 89.50 202 PHE A O 1
ATOM 1436 N N . ILE A 1 203 ? -10.013 6.457 10.331 1.00 87.38 203 ILE A N 1
ATOM 1437 C CA . ILE A 1 203 ? -11.186 6.193 9.474 1.00 87.38 203 ILE A CA 1
ATOM 1438 C C . ILE A 1 203 ? -11.949 7.488 9.172 1.00 87.38 203 ILE A C 1
ATOM 1440 O O . ILE A 1 203 ? -12.436 7.671 8.063 1.00 87.38 203 ILE A O 1
ATOM 1444 N N . ALA A 1 204 ? -12.027 8.414 10.132 1.00 86.88 204 ALA A N 1
ATOM 1445 C CA . ALA A 1 204 ? -12.600 9.732 9.872 1.00 86.88 204 ALA A CA 1
ATOM 1446 C C . ALA A 1 204 ? -11.795 10.498 8.808 1.00 86.88 204 ALA A C 1
ATOM 1448 O O . ALA A 1 204 ? -12.382 11.077 7.901 1.00 86.88 204 ALA A O 1
ATOM 1449 N N . ALA A 1 205 ? -10.460 10.456 8.884 1.00 86.62 205 ALA A N 1
ATOM 1450 C CA . ALA A 1 205 ? -9.601 11.076 7.884 1.00 86.62 205 ALA A CA 1
ATOM 1451 C C . ALA A 1 205 ? -9.753 10.425 6.498 1.00 86.62 205 ALA A C 1
ATOM 1453 O O . ALA A 1 205 ? -9.800 11.153 5.514 1.00 86.62 205 ALA A O 1
ATOM 1454 N N . ASP A 1 206 ? -9.884 9.096 6.424 1.00 83.62 206 ASP A N 1
ATOM 1455 C CA . ASP A 1 206 ? -10.145 8.365 5.172 1.00 83.62 206 ASP A CA 1
ATOM 1456 C C . ASP A 1 206 ? -11.458 8.817 4.510 1.00 83.62 206 ASP A C 1
ATOM 1458 O O . ASP A 1 206 ? -11.478 9.148 3.326 1.00 83.62 206 ASP A O 1
ATOM 1462 N N . LEU A 1 207 ? -12.543 8.924 5.285 1.00 84.38 207 LEU A N 1
ATOM 1463 C CA . LEU A 1 207 ? -13.837 9.390 4.776 1.00 84.38 207 LEU A CA 1
ATOM 1464 C C . LEU A 1 207 ? -13.817 10.833 4.277 1.00 84.38 207 LEU A C 1
ATOM 1466 O O . LEU A 1 207 ? -14.429 11.145 3.255 1.00 84.38 207 LEU A O 1
ATOM 1470 N N . ASP A 1 208 ? -13.137 11.710 5.011 1.00 85.62 208 ASP A N 1
ATOM 1471 C CA . ASP A 1 208 ? -13.065 13.132 4.685 1.00 85.62 208 ASP A CA 1
ATOM 1472 C C . ASP A 1 208 ? -12.032 13.430 3.580 1.00 85.62 208 ASP A C 1
ATOM 1474 O O . ASP A 1 208 ? -11.909 14.582 3.155 1.00 85.62 208 ASP A O 1
ATOM 1478 N N . GLY A 1 209 ? -11.267 12.423 3.129 1.00 80.44 209 GLY A N 1
ATOM 1479 C CA . GLY A 1 209 ? -10.105 12.616 2.256 1.00 80.44 209 GLY A CA 1
ATOM 1480 C C . GLY A 1 209 ? -9.056 13.535 2.891 1.00 80.44 209 GLY A C 1
ATOM 1481 O O . GLY A 1 209 ? -8.402 14.316 2.203 1.00 80.44 209 GLY A O 1
ATOM 1482 N N . ALA A 1 210 ? -8.965 13.527 4.222 1.00 84.12 210 ALA A N 1
ATOM 1483 C CA . ALA A 1 210 ? -8.072 14.390 4.972 1.00 84.12 210 ALA A CA 1
ATOM 1484 C C . ALA A 1 210 ? -6.654 13.786 5.035 1.00 84.12 210 ALA A C 1
ATOM 1486 O O . ALA A 1 210 ? -6.515 12.575 5.225 1.00 84.12 210 ALA A O 1
ATOM 1487 N N . PRO A 1 211 ? -5.595 14.622 5.010 1.00 74.44 211 PRO A N 1
ATOM 1488 C CA . PRO A 1 211 ? -4.190 14.196 4.881 1.00 74.44 211 PRO A CA 1
ATOM 1489 C C . PRO A 1 211 ? -3.590 13.480 6.116 1.00 74.44 211 PRO A C 1
ATOM 1491 O O . PRO A 1 211 ? -2.388 13.507 6.340 1.00 74.44 211 PRO A O 1
ATOM 1494 N N . GLY A 1 212 ? -4.407 12.856 6.970 1.00 77.50 212 GLY A N 1
ATOM 1495 C CA . GLY A 1 212 ? -3.952 12.098 8.145 1.00 77.50 212 GLY A CA 1
ATOM 1496 C C . GLY A 1 212 ? -4.024 10.578 7.983 1.00 77.50 212 GLY A C 1
ATOM 1497 O O . GLY A 1 212 ? -3.299 9.856 8.668 1.00 77.50 212 GLY A O 1
ATOM 1498 N N . GLY A 1 213 ? -4.889 10.079 7.094 1.00 80.88 213 GLY A N 1
ATOM 1499 C CA . GLY A 1 213 ? -4.988 8.642 6.821 1.00 80.88 213 GLY A CA 1
ATOM 1500 C C . GLY A 1 213 ? -3.728 8.106 6.138 1.00 80.88 213 GLY A C 1
ATOM 1501 O O . GLY A 1 213 ? -3.228 7.038 6.484 1.00 80.88 213 GLY A O 1
ATOM 1502 N N . GLU A 1 214 ? -3.169 8.895 5.227 1.00 83.69 214 GLU A N 1
ATOM 1503 C CA . GLU A 1 214 ? -2.020 8.522 4.402 1.00 83.69 214 GLU A CA 1
ATOM 1504 C C . GLU A 1 214 ? -0.743 8.330 5.221 1.00 83.69 214 GLU A C 1
ATOM 1506 O O . GLU A 1 214 ? -0.053 7.339 5.022 1.00 83.69 214 GLU A O 1
ATOM 1511 N N . GLU A 1 215 ? -0.457 9.196 6.200 1.00 85.69 215 GLU A N 1
ATOM 1512 C CA . GLU A 1 215 ? 0.732 9.063 7.060 1.00 85.69 215 GLU A CA 1
ATOM 1513 C C . GLU A 1 215 ? 0.682 7.776 7.898 1.00 85.69 215 GLU A C 1
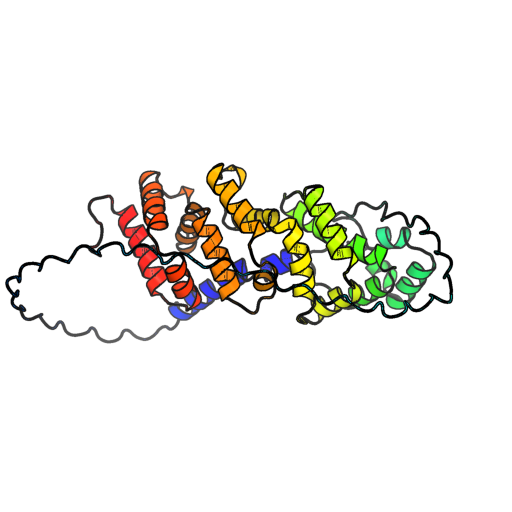ATOM 1515 O O . GLU A 1 215 ? 1.670 7.050 8.032 1.00 85.69 215 GLU A O 1
ATOM 1520 N N . VAL A 1 216 ? -0.497 7.450 8.434 1.00 86.25 216 VAL A N 1
ATOM 1521 C CA . VAL A 1 216 ? -0.708 6.204 9.178 1.00 86.25 216 VAL A CA 1
ATOM 1522 C C . VAL A 1 216 ? -0.550 4.999 8.259 1.00 86.25 216 VAL A C 1
ATOM 1524 O O . VAL A 1 216 ? 0.144 4.044 8.615 1.00 86.25 216 VAL A O 1
ATOM 1527 N N . PHE A 1 217 ? -1.179 5.038 7.083 1.00 85.81 217 PHE A N 1
ATOM 1528 C CA . PHE A 1 217 ? -1.080 3.961 6.109 1.00 85.81 217 PHE A CA 1
ATOM 1529 C C . PHE A 1 217 ? 0.363 3.777 5.634 1.00 85.81 217 PHE A C 1
ATOM 1531 O O . PHE A 1 217 ? 0.832 2.647 5.580 1.00 85.81 217 PHE A O 1
ATOM 1538 N N . ALA A 1 218 ? 1.096 4.861 5.391 1.00 87.75 218 ALA A N 1
ATOM 1539 C CA . ALA A 1 218 ? 2.502 4.846 5.023 1.00 87.75 218 ALA A CA 1
ATOM 1540 C C . ALA A 1 218 ? 3.409 4.247 6.097 1.00 87.75 218 ALA A C 1
ATOM 1542 O O . ALA A 1 218 ? 4.275 3.423 5.798 1.00 87.75 218 ALA A O 1
ATOM 1543 N N . SER A 1 219 ? 3.194 4.628 7.357 1.00 89.38 219 SER A N 1
ATOM 1544 C CA . SER A 1 219 ? 3.937 4.062 8.483 1.00 89.38 219 SER A CA 1
ATOM 1545 C C . SER A 1 219 ? 3.734 2.546 8.574 1.00 89.38 219 SER A C 1
ATOM 1547 O O . SER A 1 219 ? 4.681 1.782 8.763 1.00 89.38 219 SER A O 1
ATOM 1549 N N . ILE A 1 220 ? 2.491 2.097 8.377 1.00 89.62 220 ILE A N 1
ATOM 1550 C CA . ILE A 1 220 ? 2.135 0.679 8.349 1.00 89.62 220 ILE A CA 1
ATOM 1551 C C . ILE A 1 220 ? 2.733 -0.010 7.108 1.00 89.62 220 ILE A C 1
ATOM 1553 O O . ILE A 1 220 ? 3.331 -1.073 7.243 1.00 89.62 220 ILE A O 1
ATOM 1557 N N . ALA A 1 221 ? 2.643 0.609 5.931 1.00 87.56 221 ALA A N 1
ATOM 1558 C CA . ALA A 1 221 ? 3.205 0.136 4.665 1.00 87.56 221 ALA A CA 1
ATOM 1559 C C . ALA A 1 221 ? 4.718 -0.083 4.722 1.00 87.56 221 ALA A C 1
ATOM 1561 O O . ALA A 1 221 ? 5.213 -1.066 4.173 1.00 87.56 221 ALA A O 1
ATOM 1562 N N . GLY A 1 222 ? 5.447 0.756 5.464 1.00 89.69 222 GLY A N 1
ATOM 1563 C CA . GLY A 1 222 ? 6.876 0.564 5.708 1.00 89.69 222 GLY A CA 1
ATOM 1564 C C . GLY A 1 222 ? 7.218 -0.789 6.346 1.00 89.69 222 GLY A C 1
ATOM 1565 O O . GLY A 1 222 ? 8.321 -1.292 6.151 1.00 89.69 222 GLY A O 1
ATOM 1566 N N . CYS A 1 223 ? 6.276 -1.427 7.051 1.00 93.06 223 CYS A N 1
ATOM 1567 C CA . CYS A 1 223 ? 6.474 -2.766 7.605 1.00 93.06 223 CYS A CA 1
ATOM 1568 C C . CYS A 1 223 ? 6.434 -3.885 6.565 1.00 93.06 223 CYS A C 1
ATOM 1570 O O . CYS A 1 223 ? 6.993 -4.944 6.824 1.00 93.06 223 CYS A O 1
ATOM 1572 N N . PHE A 1 224 ? 5.775 -3.678 5.426 1.00 91.56 224 PHE A N 1
ATOM 1573 C CA . PHE A 1 224 ? 5.608 -4.678 4.368 1.00 91.56 224 PHE A CA 1
ATOM 1574 C C . PHE A 1 224 ? 5.923 -4.092 2.990 1.00 91.56 224 PHE A C 1
ATOM 1576 O O . PHE A 1 224 ? 5.323 -4.463 1.984 1.00 91.56 224 PHE A O 1
ATOM 1583 N N . GLY A 1 225 ? 6.922 -3.206 2.930 1.00 87.69 225 GLY A N 1
ATOM 1584 C CA . GLY A 1 225 ? 7.370 -2.596 1.679 1.00 87.69 225 GLY A CA 1
ATOM 1585 C C . GLY A 1 225 ? 7.743 -3.623 0.604 1.00 87.69 225 GLY A C 1
ATOM 1586 O O . GLY A 1 225 ? 7.473 -3.405 -0.571 1.00 87.69 225 GLY A O 1
ATOM 1587 N N . HIS A 1 226 ? 8.292 -4.777 0.993 1.00 88.56 226 HIS A N 1
ATOM 1588 C CA . HIS A 1 226 ? 8.582 -5.870 0.057 1.00 88.56 226 HIS A CA 1
ATOM 1589 C C . HIS A 1 226 ? 7.294 -6.457 -0.568 1.00 88.56 226 HIS A C 1
ATOM 1591 O O . HIS A 1 226 ? 7.229 -6.535 -1.788 1.00 88.56 226 HIS A O 1
ATOM 1597 N N . VAL A 1 227 ? 6.241 -6.744 0.215 1.00 88.75 227 VAL A N 1
ATOM 1598 C CA . VAL A 1 227 ? 4.914 -7.163 -0.290 1.00 88.75 227 VAL A CA 1
ATOM 1599 C C . VAL A 1 227 ? 4.324 -6.111 -1.223 1.00 88.75 227 VAL A C 1
ATOM 1601 O O . VAL A 1 227 ? 3.754 -6.455 -2.254 1.00 88.75 227 VAL A O 1
ATOM 1604 N N . LEU A 1 228 ? 4.462 -4.820 -0.901 1.00 86.62 228 LEU A N 1
ATOM 1605 C CA . LEU A 1 228 ? 3.989 -3.759 -1.795 1.00 86.62 228 LEU A CA 1
ATOM 1606 C C . LEU A 1 228 ? 4.735 -3.764 -3.127 1.00 86.62 228 LEU A C 1
ATOM 1608 O O . LEU A 1 228 ? 4.116 -3.542 -4.165 1.00 86.62 228 LEU A O 1
ATOM 1612 N N . ILE A 1 229 ? 6.040 -4.035 -3.123 1.00 87.81 229 ILE A N 1
ATOM 1613 C CA . ILE A 1 229 ? 6.795 -4.157 -4.371 1.00 87.81 229 ILE A CA 1
ATOM 1614 C C . ILE A 1 229 ? 6.414 -5.419 -5.134 1.00 87.81 229 ILE A C 1
ATOM 1616 O O . ILE A 1 229 ? 6.230 -5.331 -6.343 1.00 87.81 229 ILE A O 1
ATOM 1620 N N . GLU A 1 230 ? 6.221 -6.555 -4.466 1.00 89.19 230 GLU A N 1
ATOM 1621 C CA . GLU A 1 230 ? 5.703 -7.765 -5.113 1.00 89.19 230 GLU A CA 1
ATOM 1622 C C . GLU A 1 230 ? 4.345 -7.504 -5.770 1.00 89.19 230 GLU A C 1
ATOM 1624 O O . GLU A 1 230 ? 4.155 -7.846 -6.936 1.00 89.19 230 GLU A O 1
ATOM 1629 N N . LEU A 1 231 ? 3.438 -6.804 -5.081 1.00 86.62 231 LEU A N 1
ATOM 1630 C CA . LEU A 1 231 ? 2.156 -6.385 -5.644 1.00 86.62 231 LEU A CA 1
ATOM 1631 C C . LEU A 1 231 ? 2.344 -5.497 -6.879 1.00 86.62 231 LEU A C 1
ATOM 1633 O O . LEU A 1 231 ? 1.646 -5.677 -7.876 1.00 86.62 231 LEU A O 1
ATOM 1637 N N . MET A 1 232 ? 3.294 -4.557 -6.840 1.00 85.38 232 MET A N 1
ATOM 1638 C CA . MET A 1 232 ? 3.612 -3.722 -7.999 1.00 85.38 232 MET A CA 1
ATOM 1639 C C . MET A 1 232 ? 4.146 -4.564 -9.163 1.00 85.38 232 MET A C 1
ATOM 1641 O O . MET A 1 232 ? 3.632 -4.438 -10.270 1.00 85.38 232 MET A O 1
ATOM 1645 N N . ILE A 1 233 ? 5.099 -5.466 -8.931 1.00 87.00 233 ILE A N 1
ATOM 1646 C CA . ILE A 1 233 ? 5.667 -6.365 -9.949 1.00 87.00 233 ILE A CA 1
ATOM 1647 C C . ILE A 1 233 ? 4.561 -7.202 -10.611 1.00 87.00 233 ILE A C 1
ATOM 1649 O O . ILE A 1 233 ? 4.449 -7.210 -11.838 1.00 87.00 233 ILE A O 1
ATOM 1653 N N . VAL A 1 234 ? 3.680 -7.807 -9.806 1.00 87.19 234 VAL A N 1
ATOM 1654 C CA . VAL A 1 234 ? 2.513 -8.563 -10.290 1.00 87.19 234 VAL A CA 1
ATOM 1655 C C . VAL A 1 234 ? 1.561 -7.668 -11.082 1.00 87.19 234 VAL A C 1
ATOM 1657 O O . VAL A 1 234 ? 1.049 -8.077 -12.123 1.00 87.19 234 VAL A O 1
ATOM 1660 N N . SER A 1 235 ? 1.342 -6.424 -10.643 1.00 82.31 235 SER A N 1
ATOM 1661 C CA . SER A 1 235 ? 0.482 -5.472 -11.359 1.00 82.31 235 SER A CA 1
ATOM 1662 C C . SER A 1 235 ? 1.025 -5.088 -12.742 1.00 82.31 235 SER A C 1
ATOM 1664 O O . SER A 1 235 ? 0.244 -4.768 -13.637 1.00 82.31 235 SER A O 1
ATOM 1666 N N . PHE A 1 236 ? 2.344 -5.183 -12.938 1.00 80.88 236 PHE A N 1
ATOM 1667 C CA . PHE A 1 236 ? 3.007 -5.006 -14.230 1.00 80.88 236 PHE A CA 1
ATOM 1668 C C . PHE A 1 236 ? 3.091 -6.303 -15.054 1.00 80.88 236 PHE A C 1
ATOM 1670 O O . PHE A 1 236 ? 3.696 -6.307 -16.124 1.00 80.88 236 PHE A O 1
ATOM 1677 N N . GLY A 1 237 ? 2.463 -7.388 -14.590 1.00 82.25 237 GLY A N 1
ATOM 1678 C CA . GLY A 1 237 ? 2.397 -8.667 -15.295 1.00 82.25 237 GLY A CA 1
ATOM 1679 C C . GLY A 1 237 ? 3.651 -9.530 -15.166 1.00 82.25 237 GLY A C 1
ATOM 1680 O O . GLY A 1 237 ? 3.785 -10.494 -15.912 1.00 82.25 237 GLY A O 1
ATOM 1681 N N . LEU A 1 238 ? 4.561 -9.202 -14.246 1.00 86.56 238 LEU A N 1
ATOM 1682 C CA . LEU A 1 238 ? 5.738 -10.020 -13.962 1.00 86.56 238 LEU A CA 1
ATOM 1683 C C . LEU A 1 238 ? 5.466 -10.965 -12.785 1.00 86.56 238 LEU A C 1
ATOM 1685 O O . LEU A 1 238 ? 4.789 -10.593 -11.825 1.00 86.56 238 LEU A O 1
ATOM 1689 N N . ASP A 1 239 ? 6.022 -12.176 -12.833 1.00 88.69 239 ASP A N 1
ATOM 1690 C CA . ASP A 1 239 ? 6.009 -13.102 -11.698 1.00 88.69 239 ASP A CA 1
ATOM 1691 C C . ASP A 1 239 ? 7.224 -12.814 -10.790 1.00 88.69 239 ASP A C 1
ATOM 1693 O O . ASP A 1 239 ? 8.367 -12.950 -11.236 1.00 88.69 239 ASP A O 1
ATOM 1697 N N . PRO A 1 240 ? 7.033 -12.445 -9.507 1.00 86.94 240 PRO A N 1
ATOM 1698 C CA . PRO A 1 240 ? 8.138 -12.226 -8.571 1.00 86.94 240 PRO A CA 1
ATOM 1699 C C . PRO A 1 240 ? 9.081 -13.432 -8.435 1.00 86.94 240 PRO A C 1
ATOM 1701 O O . PRO A 1 240 ? 10.257 -13.260 -8.115 1.00 86.94 240 PRO A O 1
ATOM 1704 N N . ASN A 1 241 ? 8.596 -14.651 -8.699 1.00 89.62 241 ASN A N 1
ATOM 1705 C CA . ASN A 1 241 ? 9.400 -15.874 -8.656 1.00 89.62 241 ASN A CA 1
ATOM 1706 C C . ASN A 1 241 ? 10.334 -16.033 -9.865 1.00 89.62 241 ASN A C 1
ATOM 1708 O O . ASN A 1 241 ? 11.226 -16.885 -9.834 1.00 89.62 241 ASN A O 1
ATOM 1712 N N . GLU A 1 242 ? 10.129 -15.252 -10.926 1.00 90.12 242 GLU A N 1
ATOM 1713 C CA . GLU A 1 242 ? 10.994 -15.236 -12.109 1.00 90.12 242 GLU A CA 1
ATOM 1714 C C . GLU A 1 242 ? 12.177 -14.275 -11.962 1.00 90.12 242 GLU A C 1
ATOM 1716 O O . GLU A 1 242 ? 13.121 -14.350 -12.752 1.00 90.12 242 GLU A O 1
ATOM 1721 N N . LEU A 1 243 ? 12.176 -13.425 -10.928 1.00 90.06 243 LEU A N 1
ATOM 1722 C CA . LEU A 1 243 ? 13.308 -12.557 -10.633 1.00 90.06 243 LEU A CA 1
ATOM 1723 C C . LEU A 1 243 ? 14.556 -13.381 -10.317 1.00 90.06 243 LEU A C 1
ATOM 1725 O O . LEU A 1 243 ? 14.540 -14.341 -9.539 1.00 90.06 243 LEU A O 1
ATOM 1729 N N . SER A 1 244 ? 15.683 -12.963 -10.882 1.00 92.31 244 SER A N 1
ATOM 1730 C CA . SER A 1 244 ? 16.974 -13.509 -10.487 1.00 92.31 244 SER A CA 1
ATOM 1731 C C . SER A 1 244 ? 17.288 -13.164 -9.026 1.00 92.31 244 SER A C 1
ATOM 1733 O O . SER A 1 244 ? 16.775 -12.202 -8.454 1.00 92.31 244 SER A O 1
ATOM 1735 N N . THR A 1 245 ? 18.192 -13.929 -8.406 1.00 93.12 245 THR A N 1
ATOM 1736 C CA . THR A 1 245 ? 18.628 -13.676 -7.022 1.00 93.12 245 THR A CA 1
ATOM 1737 C C . THR A 1 245 ? 19.151 -12.251 -6.819 1.00 93.12 245 THR A C 1
ATOM 1739 O O . THR A 1 245 ? 18.939 -11.674 -5.754 1.00 93.12 245 THR A O 1
ATOM 1742 N N . ASP A 1 246 ? 19.828 -11.687 -7.824 1.00 93.62 246 ASP A N 1
ATOM 1743 C CA . ASP A 1 246 ? 20.401 -10.341 -7.748 1.00 93.62 246 ASP A CA 1
ATOM 1744 C C . ASP A 1 246 ? 19.311 -9.260 -7.867 1.00 93.62 246 ASP A C 1
ATOM 1746 O O . ASP A 1 246 ? 19.337 -8.289 -7.110 1.00 93.62 246 ASP A O 1
ATOM 1750 N N . GLU A 1 247 ? 18.317 -9.451 -8.741 1.00 92.44 247 GLU A N 1
ATOM 1751 C CA . GLU A 1 247 ? 17.162 -8.548 -8.877 1.00 92.44 247 GLU A CA 1
ATOM 1752 C C . GLU A 1 247 ? 16.293 -8.575 -7.619 1.00 92.44 247 GLU A C 1
ATOM 1754 O O . GLU A 1 247 ? 15.994 -7.523 -7.060 1.00 92.44 247 GLU A O 1
ATOM 1759 N N . ALA A 1 248 ? 15.968 -9.763 -7.102 1.00 91.44 248 ALA A N 1
ATOM 1760 C CA . ALA A 1 248 ? 15.215 -9.914 -5.858 1.00 91.44 248 ALA A CA 1
ATOM 1761 C C . ALA A 1 248 ? 15.948 -9.270 -4.666 1.00 91.44 248 ALA A C 1
ATOM 1763 O O . ALA A 1 248 ? 15.337 -8.576 -3.851 1.00 91.44 248 ALA A O 1
ATOM 1764 N N . ALA A 1 249 ? 17.275 -9.437 -4.578 1.00 92.75 249 ALA A N 1
ATOM 1765 C CA . ALA A 1 249 ? 18.082 -8.780 -3.552 1.00 92.75 249 ALA A CA 1
ATOM 1766 C C . ALA A 1 249 ? 18.102 -7.250 -3.717 1.00 92.75 249 ALA A C 1
ATOM 1768 O O . ALA A 1 249 ? 18.039 -6.533 -2.716 1.00 92.75 249 ALA A O 1
ATOM 1769 N N . CYS A 1 250 ? 18.165 -6.746 -4.955 1.00 94.12 250 CYS A N 1
ATOM 1770 C CA . CYS A 1 250 ? 18.076 -5.316 -5.245 1.00 94.12 250 CYS A CA 1
ATOM 1771 C C . CYS A 1 250 ? 16.715 -4.752 -4.829 1.00 94.12 250 CYS A C 1
ATOM 1773 O O . CYS A 1 250 ? 16.668 -3.777 -4.083 1.00 94.12 250 CYS A O 1
ATOM 1775 N N . VAL A 1 251 ? 15.624 -5.403 -5.239 1.00 92.44 251 VAL A N 1
ATOM 1776 C CA . VAL A 1 251 ? 14.241 -5.048 -4.894 1.00 92.44 251 VAL A CA 1
ATOM 1777 C C . VAL A 1 251 ? 14.046 -5.006 -3.385 1.00 92.44 251 VAL A C 1
ATOM 1779 O O . VAL A 1 251 ? 13.504 -4.036 -2.865 1.00 92.44 251 VAL A O 1
ATOM 1782 N N . HIS A 1 252 ? 14.534 -6.015 -2.664 1.00 89.81 252 HIS A N 1
ATOM 1783 C CA . HIS A 1 252 ? 14.450 -6.051 -1.208 1.00 89.81 252 HIS A CA 1
ATOM 1784 C C . HIS A 1 252 ? 15.234 -4.899 -0.566 1.00 89.81 252 HIS A C 1
ATOM 1786 O O . HIS A 1 252 ? 14.709 -4.177 0.279 1.00 89.81 252 HIS A O 1
ATOM 1792 N N . ALA A 1 253 ? 16.483 -4.681 -0.989 1.00 91.88 253 ALA A N 1
ATOM 1793 C CA . ALA A 1 253 ? 17.298 -3.574 -0.491 1.00 91.88 253 ALA A CA 1
ATOM 1794 C C . ALA A 1 253 ? 16.681 -2.207 -0.821 1.00 91.88 253 ALA A C 1
ATOM 1796 O O . ALA A 1 253 ? 16.841 -1.260 -0.055 1.00 91.88 253 ALA A O 1
ATOM 1797 N N . PHE A 1 254 ? 15.983 -2.105 -1.952 1.00 91.44 254 PHE A N 1
ATOM 1798 C CA . PHE A 1 254 ? 15.222 -0.938 -2.367 1.00 91.44 254 PHE A CA 1
ATOM 1799 C C . PHE A 1 254 ? 13.965 -0.726 -1.505 1.00 91.44 254 PHE A C 1
ATOM 1801 O O . PHE A 1 254 ? 13.733 0.389 -1.040 1.00 91.44 254 PHE A O 1
ATOM 1808 N N . ALA A 1 255 ? 13.222 -1.789 -1.196 1.00 89.44 255 ALA A N 1
ATOM 1809 C CA . ALA A 1 255 ? 12.056 -1.766 -0.312 1.00 89.44 255 ALA A CA 1
ATOM 1810 C C . ALA A 1 255 ? 12.363 -1.154 1.059 1.00 89.44 255 ALA A C 1
ATOM 1812 O O . ALA A 1 255 ? 11.585 -0.357 1.582 1.00 89.44 255 ALA A O 1
ATOM 1813 N N . GLU A 1 256 ? 13.514 -1.521 1.629 1.00 88.88 256 GLU A N 1
ATOM 1814 C CA . GLU A 1 256 ? 13.961 -1.077 2.954 1.00 88.88 256 GLU A CA 1
ATOM 1815 C C . GLU A 1 256 ? 14.326 0.413 3.007 1.00 88.88 256 GLU A C 1
ATOM 1817 O O . GLU A 1 256 ? 14.303 1.024 4.076 1.00 88.88 256 GLU A O 1
ATOM 1822 N N . ARG A 1 257 ? 14.707 0.997 1.867 1.00 89.94 257 ARG A N 1
ATOM 1823 C CA . ARG A 1 257 ? 15.159 2.395 1.757 1.00 89.94 257 ARG A CA 1
ATOM 1824 C C . ARG A 1 257 ? 14.128 3.324 1.128 1.00 89.94 257 ARG A C 1
ATOM 1826 O O . ARG A 1 257 ? 14.354 4.533 1.149 1.00 89.94 257 ARG A O 1
ATOM 1833 N N . ALA A 1 258 ? 13.074 2.778 0.530 1.00 88.81 258 ALA A N 1
ATOM 1834 C CA . ALA A 1 258 ? 12.017 3.558 -0.089 1.00 88.81 258 ALA A CA 1
ATOM 1835 C C . ALA A 1 258 ? 11.287 4.395 0.970 1.00 88.81 258 ALA A C 1
ATOM 1837 O O . ALA A 1 258 ? 10.961 3.911 2.058 1.00 88.81 258 ALA A O 1
ATOM 1838 N N . ASP A 1 259 ? 11.026 5.661 0.648 1.00 89.62 259 ASP A N 1
ATOM 1839 C CA . ASP A 1 259 ? 10.206 6.526 1.489 1.00 89.62 259 ASP A CA 1
ATOM 1840 C C . ASP A 1 259 ? 8.725 6.254 1.202 1.00 89.62 259 ASP A C 1
ATOM 1842 O O . ASP A 1 259 ? 8.074 6.928 0.403 1.00 89.62 259 ASP A O 1
ATOM 1846 N N . TRP A 1 260 ? 8.192 5.225 1.861 1.00 86.88 260 TRP A N 1
ATOM 1847 C CA . TRP A 1 260 ? 6.784 4.837 1.759 1.00 86.88 260 TRP A CA 1
ATOM 1848 C C . TRP A 1 260 ? 5.822 5.961 2.165 1.00 86.88 260 TRP A C 1
ATOM 1850 O O . TRP A 1 260 ? 4.679 5.969 1.715 1.00 86.88 260 TRP A O 1
ATOM 1860 N N . THR A 1 261 ? 6.281 6.929 2.966 1.00 87.19 261 THR A N 1
ATOM 1861 C CA . THR A 1 261 ? 5.480 8.097 3.362 1.00 87.19 261 THR A CA 1
ATOM 1862 C C . THR A 1 261 ? 5.367 9.095 2.235 1.00 87.19 261 THR A C 1
ATOM 1864 O O . THR A 1 261 ? 4.255 9.507 1.911 1.00 87.19 261 THR A O 1
ATOM 1867 N N . ALA A 1 262 ? 6.485 9.421 1.590 1.00 86.50 262 ALA A N 1
ATOM 1868 C CA . ALA A 1 262 ? 6.466 10.262 0.401 1.00 86.50 262 ALA A CA 1
ATOM 1869 C C . ALA A 1 262 ? 5.641 9.620 -0.726 1.00 86.50 262 ALA A C 1
ATOM 1871 O O . ALA A 1 262 ? 4.852 10.300 -1.375 1.00 86.50 262 ALA A O 1
ATOM 1872 N N . LEU A 1 263 ? 5.770 8.301 -0.915 1.00 83.62 263 LEU A N 1
ATOM 1873 C CA . LEU A 1 263 ? 5.053 7.588 -1.969 1.00 83.62 263 LEU A CA 1
ATOM 1874 C C . LEU A 1 263 ? 3.532 7.577 -1.763 1.00 83.62 263 LEU A C 1
ATOM 1876 O O . LEU A 1 263 ? 2.773 7.800 -2.705 1.00 83.62 263 LEU A O 1
ATOM 1880 N N . LEU A 1 264 ? 3.080 7.250 -0.552 1.00 82.00 264 LEU A N 1
ATOM 1881 C CA . LEU A 1 264 ? 1.658 7.036 -0.267 1.00 82.00 264 LEU A CA 1
ATOM 1882 C C . LEU A 1 264 ? 0.920 8.325 0.110 1.00 82.00 264 LEU A C 1
ATOM 1884 O O . LEU A 1 264 ? -0.305 8.337 0.059 1.00 82.00 264 LEU A O 1
ATOM 1888 N N . GLY A 1 265 ? 1.644 9.402 0.426 1.00 77.69 265 GLY A N 1
ATOM 1889 C CA . GLY A 1 265 ? 1.093 10.734 0.698 1.00 77.69 265 GLY A CA 1
ATOM 1890 C C . GLY A 1 265 ? 0.599 11.507 -0.532 1.00 77.69 265 GLY A C 1
ATOM 1891 O O . GLY A 1 265 ? 0.311 12.688 -0.400 1.00 77.69 265 GLY A O 1
ATOM 1892 N N . ALA A 1 266 ? 0.559 10.867 -1.710 1.00 61.19 266 ALA A N 1
ATOM 1893 C CA . ALA A 1 266 ? -0.130 11.241 -2.959 1.00 61.19 266 ALA A CA 1
ATOM 1894 C C . ALA A 1 266 ? 0.131 12.625 -3.604 1.00 61.19 266 ALA A C 1
ATOM 1896 O O . ALA A 1 266 ? -0.207 12.807 -4.774 1.00 61.19 266 ALA A O 1
ATOM 1897 N N . ASP A 1 267 ? 0.770 13.572 -2.921 1.00 74.62 267 ASP A N 1
ATOM 1898 C CA . ASP A 1 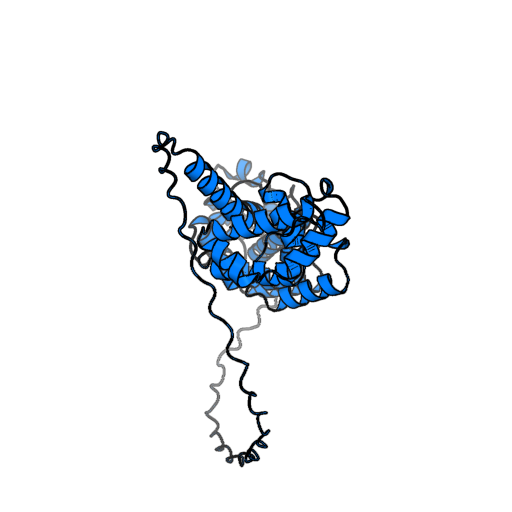267 ? 0.943 14.947 -3.401 1.00 74.62 267 ASP A CA 1
ATOM 1899 C C . ASP A 1 267 ? 2.276 15.187 -4.128 1.00 74.62 267 ASP A C 1
ATOM 1901 O O . ASP A 1 267 ? 2.462 16.247 -4.735 1.00 74.62 267 ASP A O 1
ATOM 1905 N N . ASP A 1 268 ? 3.202 14.222 -4.093 1.00 80.00 268 ASP A N 1
ATOM 1906 C CA . ASP A 1 268 ? 4.511 14.348 -4.732 1.00 80.00 268 ASP A CA 1
ATOM 1907 C C . ASP A 1 268 ? 4.703 13.339 -5.882 1.00 80.00 268 ASP A C 1
ATOM 1909 O O . ASP A 1 268 ? 5.089 12.189 -5.648 1.00 80.00 268 ASP A O 1
ATOM 1913 N N . PRO A 1 269 ? 4.479 13.741 -7.149 1.00 78.19 269 PRO A N 1
ATOM 1914 C CA . PRO A 1 269 ? 4.751 12.874 -8.292 1.00 78.19 269 PRO A CA 1
ATOM 1915 C C . PRO A 1 269 ? 6.234 12.489 -8.399 1.00 78.19 269 PRO A C 1
ATOM 1917 O O . PRO A 1 269 ? 6.535 11.454 -8.995 1.00 78.19 269 PRO A O 1
ATOM 1920 N N . ALA A 1 270 ? 7.152 13.264 -7.805 1.00 84.19 270 ALA A N 1
ATOM 1921 C CA . ALA A 1 270 ? 8.566 12.910 -7.777 1.00 84.19 270 ALA A CA 1
ATOM 1922 C C . ALA A 1 270 ? 8.816 11.669 -6.912 1.00 84.19 270 ALA A C 1
ATOM 1924 O O . ALA A 1 270 ? 9.621 10.833 -7.295 1.00 84.19 270 ALA A O 1
ATOM 1925 N N . ALA A 1 271 ? 8.071 11.467 -5.819 1.00 85.44 271 ALA A N 1
ATOM 1926 C CA . ALA A 1 271 ? 8.215 10.272 -4.983 1.00 85.44 271 ALA A CA 1
ATOM 1927 C C . ALA A 1 271 ? 7.824 8.985 -5.732 1.00 85.44 271 ALA A C 1
ATOM 1929 O O . ALA A 1 271 ? 8.474 7.948 -5.589 1.00 85.44 271 ALA A O 1
ATOM 1930 N N . ALA A 1 272 ? 6.785 9.051 -6.573 1.00 83.56 272 ALA A N 1
ATOM 1931 C CA . ALA A 1 272 ? 6.423 7.950 -7.465 1.00 83.56 272 ALA A CA 1
ATOM 1932 C C . ALA A 1 272 ? 7.466 7.748 -8.578 1.00 83.56 272 ALA A C 1
ATOM 1934 O O . ALA A 1 272 ? 7.787 6.607 -8.911 1.00 83.56 272 ALA A O 1
ATOM 1935 N N . GLY A 1 273 ? 8.016 8.841 -9.121 1.00 85.19 273 GLY A N 1
ATOM 1936 C CA . GLY A 1 273 ? 9.127 8.815 -10.074 1.00 85.19 273 GLY A CA 1
ATOM 1937 C C . GLY A 1 273 ? 10.366 8.131 -9.495 1.00 85.19 273 GLY A C 1
ATOM 1938 O O . GLY A 1 273 ? 10.838 7.156 -10.067 1.00 85.19 273 GLY A O 1
ATOM 1939 N N . ASP A 1 274 ? 10.822 8.554 -8.318 1.00 87.44 274 ASP A N 1
ATOM 1940 C CA . ASP A 1 274 ? 11.943 7.957 -7.586 1.00 87.44 274 ASP A CA 1
ATOM 1941 C C . ASP A 1 274 ? 11.700 6.473 -7.294 1.00 87.44 274 ASP A C 1
ATO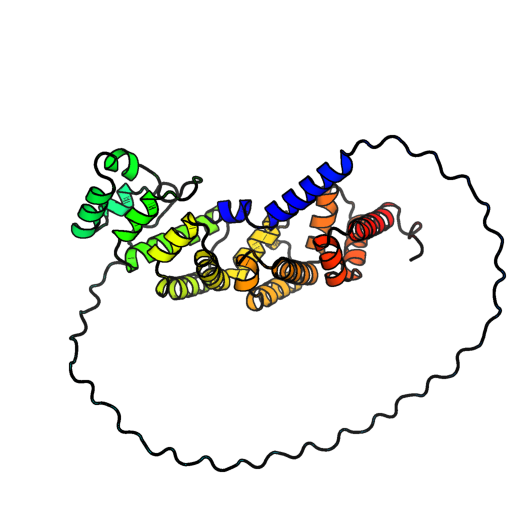M 1943 O O . ASP A 1 274 ? 12.620 5.650 -7.381 1.00 87.44 274 ASP A O 1
ATOM 1947 N N . LEU A 1 275 ? 10.449 6.113 -6.973 1.00 88.00 275 LEU A N 1
ATOM 1948 C CA . LEU A 1 275 ? 10.098 4.726 -6.730 1.00 88.00 275 LEU A CA 1
ATOM 1949 C C . LEU A 1 275 ? 10.268 3.881 -7.999 1.00 88.00 275 LEU A C 1
ATOM 1951 O O . LEU A 1 275 ? 10.937 2.847 -7.982 1.00 88.00 275 LEU A O 1
ATOM 1955 N N . LEU A 1 276 ? 9.653 4.322 -9.097 1.00 87.00 276 LEU A N 1
ATOM 1956 C CA . LEU A 1 276 ? 9.737 3.639 -10.384 1.00 87.00 276 LEU A CA 1
ATOM 1957 C C . LEU A 1 276 ? 11.177 3.610 -10.897 1.00 87.00 276 LEU A C 1
ATOM 1959 O O . LEU A 1 276 ? 11.603 2.584 -11.416 1.00 87.00 276 LEU A O 1
ATOM 1963 N N . ALA A 1 277 ? 11.949 4.678 -10.692 1.00 88.75 277 ALA A N 1
ATOM 1964 C CA . ALA A 1 277 ? 13.351 4.754 -11.080 1.00 88.75 277 ALA A CA 1
ATOM 1965 C C . ALA A 1 277 ? 14.179 3.691 -10.360 1.00 88.75 277 ALA A C 1
ATOM 1967 O O . ALA A 1 277 ? 14.917 2.931 -10.990 1.00 88.75 277 ALA A O 1
ATOM 1968 N N . GLY A 1 278 ? 14.018 3.596 -9.038 1.00 90.31 278 GLY A N 1
ATOM 1969 C CA . GLY A 1 278 ? 14.692 2.579 -8.244 1.00 90.31 278 GLY A CA 1
ATOM 1970 C C . GLY A 1 278 ? 14.251 1.163 -8.612 1.00 90.31 278 GLY A C 1
ATOM 1971 O O . GLY A 1 278 ? 15.094 0.272 -8.715 1.00 90.31 278 GLY A O 1
ATOM 1972 N N . LEU A 1 279 ? 12.959 0.963 -8.882 1.00 90.19 279 LEU A N 1
ATOM 1973 C CA . LEU A 1 279 ? 12.424 -0.338 -9.266 1.00 90.19 279 LEU A CA 1
ATOM 1974 C C . LEU A 1 279 ? 12.905 -0.774 -10.659 1.00 90.19 279 LEU A C 1
ATOM 1976 O O . LEU A 1 279 ? 13.355 -1.906 -10.802 1.00 90.19 279 LEU A O 1
ATOM 1980 N N . PHE A 1 280 ? 12.892 0.112 -11.658 1.00 89.50 280 PHE A N 1
ATOM 1981 C CA . PHE A 1 280 ? 13.442 -0.149 -12.995 1.00 89.50 280 PHE A CA 1
ATOM 1982 C C . PHE A 1 280 ? 14.960 -0.337 -12.973 1.00 89.50 280 PHE A C 1
ATOM 1984 O O . PHE A 1 280 ? 15.489 -1.148 -13.729 1.00 89.50 280 PHE A O 1
ATOM 1991 N N . GLY A 1 281 ? 15.662 0.356 -12.073 1.00 89.19 281 GLY A N 1
ATOM 1992 C CA . GLY A 1 281 ? 17.083 0.125 -11.832 1.00 89.19 281 GLY A CA 1
ATOM 1993 C C . GLY A 1 281 ? 17.373 -1.269 -11.265 1.00 89.19 281 GLY A C 1
ATOM 1994 O O . GLY A 1 281 ? 18.425 -1.837 -11.555 1.00 89.19 281 GLY A O 1
ATOM 1995 N N . CYS A 1 282 ? 16.444 -1.834 -10.486 1.00 92.75 282 CYS A N 1
ATOM 1996 C CA . CYS A 1 282 ? 16.548 -3.198 -9.972 1.00 92.75 282 CYS A CA 1
ATOM 1997 C C . CYS A 1 282 ? 16.041 -4.262 -10.946 1.00 92.75 282 CYS A C 1
ATOM 1999 O O . CYS A 1 282 ? 16.601 -5.351 -10.959 1.00 92.75 282 CYS A O 1
ATOM 2001 N N . ILE A 1 283 ? 14.998 -3.968 -11.724 1.00 91.88 283 ILE A N 1
ATOM 2002 C CA . ILE A 1 283 ? 14.357 -4.890 -12.664 1.00 91.88 283 ILE A CA 1
ATOM 2003 C C . ILE A 1 283 ? 14.237 -4.185 -14.025 1.00 91.88 283 ILE A C 1
ATOM 2005 O O . ILE A 1 283 ? 13.194 -3.599 -14.333 1.00 91.88 283 ILE A O 1
ATOM 2009 N N . PRO A 1 284 ? 15.273 -4.240 -14.879 1.00 87.44 284 PRO A N 1
ATOM 2010 C CA . PRO A 1 284 ? 15.202 -3.669 -16.225 1.00 87.44 284 PRO A CA 1
ATOM 2011 C C . PRO A 1 284 ? 14.053 -4.260 -17.054 1.00 87.44 284 PRO A C 1
ATOM 2013 O O . PRO A 1 284 ? 13.434 -3.560 -17.854 1.00 87.44 284 PRO A O 1
ATOM 2016 N N . ASP A 1 285 ? 13.709 -5.528 -16.812 1.00 85.81 285 ASP A N 1
ATOM 2017 C CA . ASP A 1 285 ? 12.582 -6.210 -17.458 1.00 85.81 285 ASP A CA 1
ATOM 2018 C C . ASP A 1 285 ? 11.237 -5.546 -17.168 1.00 85.81 285 ASP A C 1
ATOM 2020 O O . ASP A 1 285 ? 10.342 -5.583 -18.009 1.00 85.81 285 ASP A O 1
ATOM 2024 N N . LEU A 1 286 ? 11.103 -4.871 -16.027 1.00 86.19 286 LEU A N 1
ATOM 2025 C CA . LEU A 1 286 ? 9.905 -4.116 -15.691 1.00 86.19 286 LEU A CA 1
ATOM 2026 C C . LEU A 1 286 ? 9.753 -2.884 -16.588 1.00 86.19 286 LEU A C 1
ATOM 2028 O O . LEU A 1 286 ? 8.648 -2.591 -17.042 1.00 86.19 286 LEU A O 1
ATOM 2032 N N . LEU A 1 287 ? 10.856 -2.196 -16.903 1.00 86.44 287 LEU A N 1
ATOM 2033 C CA . LEU A 1 287 ? 10.837 -1.084 -17.854 1.00 86.44 287 LEU A CA 1
ATOM 2034 C C . LEU A 1 287 ? 10.412 -1.577 -19.241 1.00 86.44 287 LEU A C 1
ATOM 2036 O O . LEU A 1 287 ? 9.588 -0.937 -19.894 1.00 86.44 287 LEU A O 1
ATOM 2040 N N . VAL A 1 288 ? 10.922 -2.737 -19.668 1.00 86.50 288 VAL A N 1
ATOM 2041 C CA . VAL A 1 288 ? 10.530 -3.367 -20.936 1.00 86.50 288 VAL A CA 1
ATOM 2042 C C . VAL A 1 288 ? 9.051 -3.764 -20.916 1.00 86.50 288 VAL A C 1
ATOM 2044 O O . VAL A 1 288 ? 8.334 -3.441 -21.859 1.00 86.50 288 VAL A O 1
ATOM 2047 N N . ALA A 1 289 ? 8.564 -4.392 -19.843 1.00 85.81 289 ALA A N 1
ATOM 2048 C CA . ALA A 1 289 ? 7.159 -4.773 -19.686 1.00 85.81 289 ALA A CA 1
ATOM 2049 C C . ALA A 1 289 ? 6.226 -3.562 -19.830 1.00 85.81 289 ALA A C 1
ATOM 2051 O O . ALA A 1 289 ? 5.283 -3.577 -20.623 1.00 85.81 289 ALA A O 1
ATOM 2052 N N . VAL A 1 290 ? 6.538 -2.478 -19.114 1.00 83.88 290 VAL A N 1
ATOM 2053 C CA . VAL A 1 290 ? 5.782 -1.222 -19.165 1.00 83.88 290 VAL A CA 1
ATOM 2054 C C . VAL A 1 290 ? 5.832 -0.617 -20.567 1.00 83.88 290 VAL A C 1
ATOM 2056 O O . VAL A 1 290 ? 4.791 -0.250 -21.111 1.00 83.88 290 VAL A O 1
ATOM 2059 N N . ALA A 1 291 ? 7.018 -0.554 -21.176 1.00 83.06 291 ALA A N 1
ATOM 2060 C CA . ALA A 1 291 ? 7.220 -0.037 -22.526 1.00 83.06 291 ALA A CA 1
ATOM 2061 C C . ALA A 1 291 ? 6.356 -0.772 -23.561 1.00 83.06 291 ALA A C 1
ATOM 2063 O O . ALA A 1 291 ? 5.651 -0.147 -24.355 1.00 83.06 291 ALA A O 1
ATOM 2064 N N . VAL A 1 292 ? 6.396 -2.104 -23.530 1.00 84.69 292 VAL A N 1
ATOM 2065 C CA . VAL A 1 292 ? 5.687 -3.000 -24.452 1.00 84.69 292 VAL A CA 1
ATOM 2066 C C . VAL A 1 292 ? 4.174 -2.903 -24.244 1.00 84.69 292 VAL A C 1
ATOM 2068 O O . VAL A 1 292 ? 3.434 -2.691 -25.210 1.00 84.69 292 VAL A O 1
ATOM 2071 N N . GLY A 1 293 ? 3.730 -2.913 -22.984 1.00 83.75 293 GLY A N 1
ATOM 2072 C CA . GLY A 1 293 ? 2.326 -2.755 -22.614 1.00 83.75 293 GLY A CA 1
ATOM 2073 C C . GLY A 1 293 ? 1.724 -1.415 -23.051 1.00 83.75 293 GLY A C 1
ATOM 2074 O O . GLY A 1 293 ? 0.590 -1.384 -23.528 1.00 83.75 293 GLY A O 1
ATOM 2075 N N . GLN A 1 294 ? 2.482 -0.310 -22.991 1.00 79.50 294 GLN A N 1
ATOM 2076 C CA . GLN A 1 294 ? 2.020 1.001 -23.482 1.00 79.50 294 GLN A CA 1
ATOM 2077 C C . GLN A 1 294 ? 1.707 1.018 -24.982 1.00 79.50 294 GLN A C 1
ATOM 2079 O O . GLN A 1 294 ? 0.879 1.807 -25.434 1.00 79.50 294 GLN A O 1
ATOM 2084 N N . MET A 1 295 ? 2.335 0.143 -25.765 1.00 80.31 295 MET A N 1
ATOM 2085 C CA . MET A 1 295 ? 2.046 0.012 -27.195 1.00 80.31 295 MET A CA 1
ATOM 2086 C C . MET A 1 295 ? 0.956 -1.025 -27.490 1.00 80.31 295 MET A C 1
ATOM 2088 O O . MET A 1 295 ? 0.668 -1.285 -28.659 1.00 80.31 295 MET A O 1
ATOM 2092 N N . GLY A 1 296 ? 0.341 -1.608 -26.457 1.00 85.06 296 GLY A N 1
ATOM 2093 C CA . GLY A 1 296 ? -0.687 -2.636 -26.600 1.00 85.06 296 GLY A CA 1
ATOM 2094 C C . GLY A 1 296 ? -0.145 -3.980 -27.084 1.00 85.06 296 GLY A C 1
ATOM 2095 O O . GLY A 1 296 ? -0.869 -4.703 -27.764 1.00 85.06 296 GLY A O 1
ATOM 2096 N N . MET A 1 297 ? 1.117 -4.283 -26.777 1.00 85.94 297 MET A N 1
ATOM 2097 C CA . MET A 1 297 ? 1.736 -5.588 -27.014 1.00 85.94 297 MET A CA 1
ATOM 2098 C C . MET A 1 297 ? 1.918 -6.318 -25.680 1.00 85.94 297 MET A C 1
ATOM 2100 O O . MET A 1 297 ? 2.050 -5.674 -24.637 1.00 85.94 297 MET A O 1
ATOM 2104 N N . GLU A 1 298 ? 1.942 -7.647 -25.710 1.00 85.69 298 GLU A N 1
ATOM 2105 C CA . GLU A 1 298 ? 2.340 -8.469 -24.567 1.00 85.69 298 GLU A CA 1
ATOM 2106 C C . GLU A 1 298 ? 3.836 -8.813 -24.684 1.00 85.69 298 GLU A C 1
ATOM 2108 O O . GLU A 1 298 ? 4.386 -8.892 -25.782 1.00 85.69 298 GLU A O 1
ATOM 2113 N N . LEU A 1 299 ? 4.531 -9.013 -23.558 1.00 83.00 299 LEU A N 1
ATOM 2114 C CA . LEU A 1 299 ? 5.945 -9.432 -23.567 1.00 83.00 299 LEU A CA 1
ATOM 2115 C C . LEU A 1 299 ? 6.151 -10.737 -24.352 1.00 83.00 299 LEU A C 1
ATOM 2117 O O . LEU A 1 299 ? 7.170 -10.900 -25.018 1.00 83.00 299 LEU A O 1
ATOM 2121 N N . GLU A 1 300 ? 5.160 -11.630 -24.308 1.00 86.94 300 GLU A N 1
ATOM 2122 C CA . GLU A 1 300 ? 5.139 -12.909 -25.025 1.00 86.94 300 GLU A CA 1
ATOM 2123 C C . GLU A 1 300 ? 5.068 -12.754 -26.556 1.00 86.94 300 GLU A C 1
ATOM 2125 O O . GLU A 1 300 ? 5.401 -13.693 -27.282 1.00 86.94 300 GLU A O 1
ATOM 2130 N N . ASP A 1 301 ? 4.660 -11.582 -27.058 1.00 88.44 301 ASP A N 1
ATOM 2131 C CA . ASP A 1 301 ? 4.610 -11.291 -28.496 1.00 88.44 301 ASP A CA 1
ATOM 2132 C C . ASP A 1 301 ? 5.997 -10.977 -29.082 1.00 88.44 301 ASP A C 1
ATOM 2134 O O . ASP A 1 301 ? 6.167 -10.949 -30.307 1.00 88.44 301 ASP A O 1
ATOM 2138 N N . LEU A 1 302 ? 6.992 -10.713 -28.230 1.00 87.56 302 LEU A N 1
ATOM 2139 C CA . LEU A 1 302 ? 8.358 -10.414 -28.642 1.00 87.56 302 LEU A CA 1
ATOM 2140 C C . LEU A 1 302 ? 9.186 -11.694 -28.750 1.00 87.56 302 LEU A C 1
ATOM 2142 O O . LEU A 1 302 ? 9.159 -12.553 -27.872 1.00 87.56 302 LEU A O 1
ATOM 2146 N N . ASP A 1 303 ? 9.974 -11.806 -29.819 1.00 91.81 303 ASP A N 1
ATOM 2147 C CA . ASP A 1 303 ? 10.974 -12.866 -29.906 1.00 91.81 303 ASP A CA 1
ATOM 2148 C C . ASP A 1 303 ? 12.174 -12.601 -28.975 1.00 91.81 303 ASP A C 1
ATOM 2150 O O . ASP A 1 303 ? 12.426 -11.473 -28.537 1.00 91.81 303 ASP A O 1
ATOM 2154 N N . ASP A 1 304 ? 12.930 -13.662 -28.673 1.00 90.69 304 ASP A N 1
ATOM 2155 C CA . ASP A 1 304 ? 14.078 -13.611 -27.757 1.00 90.69 304 ASP A CA 1
ATOM 2156 C C . ASP A 1 304 ? 15.141 -12.576 -28.180 1.00 90.69 304 ASP A C 1
ATOM 2158 O O . ASP A 1 304 ? 15.845 -12.031 -27.329 1.00 90.69 304 ASP A O 1
ATOM 2162 N N . GLU A 1 305 ? 15.283 -12.303 -29.485 1.00 91.25 305 GLU A N 1
ATOM 2163 C CA . GLU A 1 305 ? 16.265 -11.350 -30.018 1.00 91.25 305 GLU A CA 1
ATOM 2164 C C . GLU A 1 305 ? 15.814 -9.905 -29.772 1.00 91.25 305 GLU A C 1
ATOM 2166 O O . GLU A 1 305 ? 16.596 -9.090 -29.273 1.00 91.25 305 GLU A O 1
ATOM 2171 N N . ALA A 1 306 ? 14.542 -9.599 -30.039 1.00 89.19 306 ALA A N 1
ATOM 2172 C CA . ALA A 1 306 ? 13.936 -8.309 -29.736 1.00 89.19 306 ALA A CA 1
ATOM 2173 C C . ALA A 1 306 ? 13.955 -8.026 -28.229 1.00 89.19 306 ALA A C 1
ATOM 2175 O O . ALA A 1 306 ? 14.312 -6.923 -27.815 1.00 89.19 306 ALA A O 1
ATOM 2176 N N . LEU A 1 307 ? 13.634 -9.027 -27.407 1.00 89.25 307 LEU A N 1
ATOM 2177 C CA . LEU A 1 307 ? 13.622 -8.898 -25.953 1.00 89.25 307 LEU A CA 1
ATOM 2178 C C . LEU A 1 307 ? 15.042 -8.690 -25.400 1.00 89.25 307 LEU A C 1
ATOM 2180 O O . LEU A 1 307 ? 15.259 -7.794 -24.584 1.00 89.25 307 LEU A O 1
ATOM 2184 N N . ALA A 1 308 ? 16.039 -9.435 -25.892 1.00 90.19 308 ALA A N 1
ATOM 2185 C CA . ALA A 1 308 ? 17.441 -9.216 -25.529 1.00 90.19 308 ALA A CA 1
ATOM 2186 C C . ALA A 1 308 ? 17.931 -7.809 -25.912 1.00 90.19 308 ALA A C 1
ATOM 2188 O O . ALA A 1 308 ? 18.603 -7.157 -25.113 1.00 90.19 308 ALA A O 1
ATOM 2189 N N . CYS A 1 309 ? 17.557 -7.320 -27.097 1.00 92.12 309 CYS A N 1
ATOM 2190 C CA . CYS A 1 309 ? 17.877 -5.960 -27.523 1.00 92.12 309 CYS A CA 1
ATOM 2191 C C . CYS A 1 309 ? 17.203 -4.901 -26.638 1.00 92.12 309 CYS A C 1
ATOM 2193 O O . CYS A 1 309 ? 17.841 -3.921 -26.260 1.00 92.12 309 CYS A O 1
ATOM 2195 N N . LEU A 1 310 ? 15.936 -5.097 -26.257 1.00 89.12 310 LEU A N 1
ATOM 2196 C CA . LEU A 1 310 ? 15.225 -4.169 -25.376 1.00 89.12 310 LEU A CA 1
ATOM 2197 C C . LEU A 1 310 ? 15.809 -4.131 -23.968 1.00 89.12 310 LEU A C 1
ATOM 2199 O O . LEU A 1 310 ? 15.877 -3.057 -23.382 1.00 89.12 310 LEU A O 1
ATOM 2203 N N . ARG A 1 311 ? 16.278 -5.269 -23.451 1.00 89.25 311 ARG A N 1
ATOM 2204 C CA . ARG A 1 311 ? 17.026 -5.330 -22.189 1.00 89.25 311 ARG A CA 1
ATOM 2205 C C . ARG A 1 311 ? 18.334 -4.547 -22.265 1.00 89.25 311 ARG A C 1
ATOM 2207 O O . ARG A 1 311 ? 18.654 -3.806 -21.341 1.00 89.25 311 ARG A O 1
ATOM 2214 N N . GLU A 1 312 ? 19.079 -4.688 -23.362 1.00 90.00 312 GLU A N 1
ATOM 2215 C CA . GLU A 1 312 ? 20.310 -3.918 -23.589 1.00 90.00 312 GLU A CA 1
ATOM 2216 C C . GLU A 1 312 ? 20.011 -2.417 -23.685 1.00 90.00 312 GLU A C 1
ATOM 2218 O O . GLU A 1 312 ? 20.672 -1.617 -23.028 1.00 90.00 312 GLU A O 1
ATOM 2223 N N . TRP A 1 313 ? 18.963 -2.036 -24.421 1.00 89.94 313 TRP A N 1
ATOM 2224 C CA . TRP A 1 313 ? 18.496 -0.652 -24.491 1.00 89.94 313 TRP A CA 1
ATOM 2225 C C . TRP A 1 313 ? 18.093 -0.115 -23.112 1.00 89.94 313 TRP A C 1
ATOM 2227 O O . TRP A 1 313 ? 18.573 0.943 -22.716 1.00 89.94 313 TRP A O 1
ATOM 2237 N N . ALA A 1 314 ? 17.275 -0.853 -22.358 1.00 87.69 314 ALA A N 1
ATOM 2238 C CA . ALA A 1 314 ? 16.813 -0.469 -21.025 1.00 87.69 314 ALA A CA 1
ATOM 2239 C C . ALA A 1 314 ? 17.978 -0.253 -20.047 1.00 87.69 314 ALA A C 1
ATOM 2241 O O . ALA A 1 314 ? 17.932 0.664 -19.234 1.00 87.69 314 ALA A O 1
ATOM 2242 N N . ALA A 1 315 ? 19.045 -1.048 -20.162 1.00 86.75 315 ALA A N 1
ATOM 2243 C CA . ALA 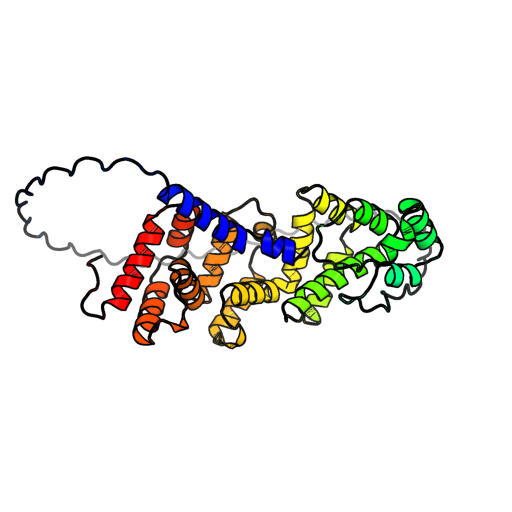A 1 315 ? 20.254 -0.890 -19.357 1.00 86.75 315 ALA A CA 1
ATOM 2244 C C . ALA A 1 315 ? 21.091 0.354 -19.726 1.00 86.75 315 ALA A C 1
ATOM 2246 O O . ALA A 1 315 ? 21.910 0.798 -18.920 1.00 86.75 315 ALA A O 1
ATOM 2247 N N . GLU A 1 316 ? 20.924 0.905 -20.933 1.00 87.69 316 GLU A N 1
ATOM 2248 C CA . GLU A 1 316 ? 21.605 2.128 -21.381 1.00 87.69 316 GLU A CA 1
ATOM 2249 C C . GLU A 1 316 ? 20.803 3.410 -21.135 1.00 87.69 316 GLU A C 1
ATOM 2251 O O . GLU A 1 316 ? 21.382 4.500 -21.155 1.00 87.69 316 GLU A O 1
ATOM 2256 N N . VAL A 1 317 ? 19.485 3.301 -20.964 1.00 86.75 317 VAL A N 1
ATOM 2257 C CA . VAL A 1 317 ? 18.606 4.454 -20.762 1.00 86.75 317 VAL A CA 1
ATOM 2258 C C . VAL A 1 317 ? 18.904 5.101 -19.415 1.00 86.75 317 VAL A C 1
ATOM 2260 O O . VAL A 1 317 ? 19.003 4.439 -18.384 1.00 86.75 317 VAL A O 1
ATOM 2263 N N . ASP A 1 318 ? 19.013 6.428 -19.424 1.00 89.25 318 ASP A N 1
ATOM 2264 C CA . ASP A 1 318 ? 18.989 7.216 -18.199 1.00 89.25 318 ASP A CA 1
ATOM 2265 C C . ASP A 1 318 ? 17.551 7.249 -17.664 1.00 89.25 318 ASP A C 1
ATOM 2267 O O . ASP A 1 318 ? 16.732 8.072 -18.078 1.00 89.25 318 ASP A O 1
ATOM 2271 N N . ILE A 1 319 ? 17.238 6.285 -16.795 1.00 85.19 319 ILE A N 1
ATOM 2272 C CA . ILE A 1 319 ? 15.892 6.050 -16.259 1.00 85.19 319 ILE A CA 1
ATOM 2273 C C . ILE A 1 319 ? 15.348 7.294 -15.544 1.00 85.19 319 ILE A C 1
ATOM 2275 O O . ILE A 1 319 ? 14.159 7.580 -15.672 1.00 85.19 319 ILE A O 1
ATOM 2279 N N . GLU A 1 320 ? 16.195 8.044 -14.831 1.00 84.62 320 GLU A N 1
ATOM 2280 C CA . GLU A 1 320 ? 15.785 9.269 -14.131 1.00 84.62 320 GLU A CA 1
ATOM 2281 C C . GLU A 1 320 ? 15.317 10.321 -15.142 1.00 84.62 320 GLU A C 1
ATOM 2283 O O . GLU A 1 320 ? 14.175 10.776 -15.083 1.00 84.62 320 GLU A O 1
ATOM 2288 N N . SER A 1 321 ? 16.148 10.617 -16.148 1.00 86.19 321 SER A N 1
ATOM 2289 C CA . SER A 1 321 ? 15.793 11.551 -17.225 1.00 86.19 321 SER A CA 1
ATOM 2290 C C . SER A 1 321 ? 14.543 11.106 -17.997 1.00 86.19 321 SER A C 1
ATOM 2292 O O . SER A 1 321 ? 13.707 11.931 -18.373 1.00 86.19 321 SER A O 1
ATOM 2294 N N . PHE A 1 322 ? 14.397 9.800 -18.231 1.00 85.06 322 PHE A N 1
ATOM 2295 C CA . PHE A 1 322 ? 13.246 9.222 -18.921 1.00 85.06 322 PHE A CA 1
ATOM 2296 C C . PHE A 1 322 ? 11.942 9.384 -18.120 1.00 85.06 322 PHE A C 1
ATOM 2298 O O . PHE A 1 322 ? 10.910 9.766 -18.679 1.00 85.06 322 PHE A O 1
ATOM 2305 N N . LEU A 1 323 ? 11.979 9.134 -16.809 1.00 83.06 323 LEU A N 1
ATOM 2306 C CA . LEU A 1 323 ? 10.830 9.292 -15.916 1.00 83.06 323 LEU A CA 1
ATOM 2307 C C . LEU A 1 323 ? 10.458 10.759 -15.694 1.00 83.06 323 LEU A C 1
ATOM 2309 O O . LEU A 1 323 ? 9.271 11.090 -15.703 1.00 83.06 323 LEU A O 1
ATOM 2313 N N . ASP A 1 324 ? 11.444 11.646 -15.570 1.00 83.56 324 ASP A N 1
ATOM 2314 C CA . ASP A 1 324 ? 11.223 13.093 -15.514 1.00 83.56 324 ASP A CA 1
ATOM 2315 C C . ASP A 1 324 ? 10.496 13.585 -16.772 1.00 83.56 324 ASP A C 1
ATOM 2317 O O . ASP A 1 324 ? 9.531 14.348 -16.696 1.00 83.56 324 ASP A O 1
ATOM 2321 N N . ALA A 1 325 ? 10.907 13.102 -17.946 1.00 84.19 325 ALA A N 1
ATOM 2322 C CA . ALA A 1 325 ? 10.253 13.436 -19.203 1.00 84.19 325 ALA A CA 1
ATOM 2323 C C . ALA A 1 325 ? 8.820 12.868 -19.280 1.00 84.19 325 ALA A C 1
ATOM 2325 O O . ALA A 1 325 ? 7.895 13.595 -19.646 1.00 84.19 325 ALA A O 1
ATOM 2326 N N . LEU A 1 326 ? 8.595 11.615 -18.864 1.00 78.38 326 LEU A N 1
ATOM 2327 C CA . LEU A 1 326 ? 7.252 11.019 -18.799 1.00 78.38 326 LEU A CA 1
ATOM 2328 C C . LEU A 1 326 ? 6.310 11.780 -17.857 1.00 78.38 326 LEU A C 1
ATOM 2330 O O . LEU A 1 326 ? 5.177 12.085 -18.230 1.00 78.38 326 LEU A O 1
ATOM 2334 N N . THR A 1 327 ? 6.768 12.099 -16.647 1.00 78.06 327 THR A N 1
ATOM 2335 C CA . THR A 1 327 ? 5.968 12.812 -15.637 1.00 78.06 327 THR A CA 1
ATOM 2336 C C . THR A 1 327 ? 5.705 14.265 -16.029 1.00 78.06 327 THR A C 1
ATOM 2338 O O . THR A 1 32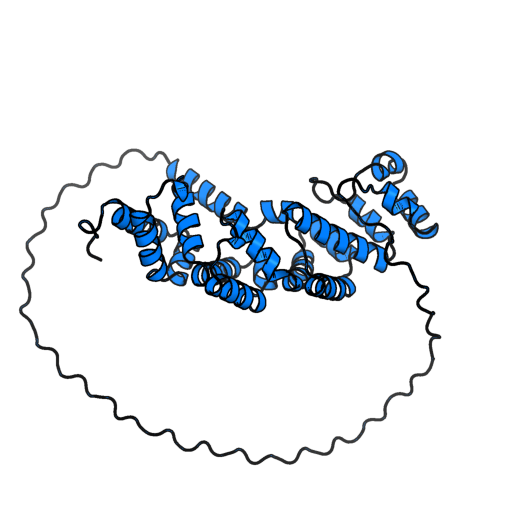7 ? 4.630 14.794 -15.741 1.00 78.06 327 THR A O 1
ATOM 2341 N N . ALA A 1 328 ? 6.620 14.895 -16.772 1.00 82.38 328 ALA A N 1
ATOM 2342 C CA . ALA A 1 328 ? 6.410 16.203 -17.388 1.00 82.38 328 ALA A CA 1
ATOM 2343 C C . ALA A 1 328 ? 5.450 16.174 -18.598 1.00 82.38 328 ALA A C 1
ATOM 2345 O O . ALA A 1 328 ? 5.114 17.235 -19.134 1.00 82.38 328 ALA A O 1
ATOM 2346 N N . GLY A 1 329 ? 5.008 14.990 -19.041 1.00 77.00 329 GLY A N 1
ATOM 2347 C CA . GLY A 1 329 ? 4.198 14.822 -20.248 1.00 77.00 329 GLY A CA 1
ATOM 2348 C C . GLY A 1 329 ? 4.971 15.106 -21.538 1.00 77.00 329 GLY A C 1
ATOM 2349 O O . GLY A 1 329 ? 4.366 15.433 -22.563 1.00 77.00 329 GLY A O 1
ATOM 2350 N N . ASP A 1 330 ? 6.301 15.019 -21.500 1.00 84.62 330 ASP A N 1
ATOM 2351 C CA . ASP A 1 330 ? 7.141 15.191 -22.674 1.00 84.62 330 ASP A CA 1
ATOM 2352 C C . ASP A 1 330 ? 7.061 13.944 -23.565 1.00 84.62 330 ASP A C 1
ATOM 2354 O O . ASP A 1 330 ? 7.561 12.862 -23.251 1.00 84.62 330 ASP A O 1
ATOM 2358 N N . LEU A 1 331 ? 6.440 14.119 -24.732 1.00 80.25 331 LEU A N 1
ATOM 2359 C CA . LEU A 1 331 ? 6.319 13.081 -25.752 1.00 80.25 331 LEU A CA 1
ATOM 2360 C C . LEU A 1 331 ? 7.685 12.630 -26.302 1.00 80.25 331 LEU A C 1
ATOM 2362 O O . LEU A 1 331 ? 7.742 11.608 -26.987 1.00 80.25 331 LEU A O 1
ATOM 2366 N N . SER A 1 332 ? 8.774 13.357 -26.022 1.00 83.75 332 SER A N 1
ATOM 2367 C CA . SER A 1 332 ? 10.131 12.946 -26.388 1.00 83.75 332 SER A CA 1
ATOM 2368 C C . SER A 1 332 ? 10.524 11.609 -25.750 1.00 83.75 332 SER A C 1
ATOM 2370 O O . SER A 1 332 ? 11.078 10.772 -26.457 1.00 83.75 332 SER A O 1
ATOM 2372 N N . ALA A 1 333 ? 10.129 11.341 -24.498 1.00 79.81 333 ALA A N 1
ATOM 2373 C CA . ALA A 1 333 ? 10.374 10.059 -23.827 1.00 79.81 333 ALA A CA 1
ATOM 2374 C C . ALA A 1 333 ? 9.672 8.900 -24.543 1.00 79.81 333 ALA A C 1
ATOM 2376 O O . ALA A 1 333 ? 10.262 7.851 -24.800 1.00 79.81 333 ALA A O 1
ATOM 2377 N N . ILE A 1 334 ? 8.419 9.115 -24.954 1.00 76.44 334 ILE A N 1
ATOM 2378 C CA . ILE A 1 334 ? 7.671 8.146 -25.765 1.00 76.44 334 ILE A CA 1
ATOM 2379 C C . ILE A 1 334 ? 8.374 7.939 -27.114 1.00 76.44 334 ILE A C 1
ATOM 2381 O O . ILE A 1 334 ? 8.463 6.815 -27.604 1.00 76.44 334 ILE A O 1
ATOM 2385 N N . GLY A 1 335 ? 8.910 9.012 -27.703 1.00 83.94 335 GLY A N 1
ATOM 2386 C CA . GLY A 1 335 ? 9.717 8.958 -28.919 1.00 83.94 335 GLY A CA 1
ATOM 2387 C C . GLY A 1 335 ? 11.005 8.146 -28.756 1.00 83.94 335 GLY A C 1
ATOM 2388 O O . GLY A 1 335 ? 11.312 7.333 -29.626 1.00 83.94 335 GLY A O 1
ATOM 2389 N N . GLU A 1 336 ? 11.733 8.316 -27.650 1.00 83.81 336 GLU A N 1
ATOM 2390 C CA . GLU A 1 336 ? 12.938 7.541 -27.341 1.00 83.81 336 GLU A CA 1
ATOM 2391 C C . GLU A 1 336 ? 12.617 6.057 -27.171 1.00 83.81 336 GLU A C 1
ATOM 2393 O O . GLU A 1 336 ? 13.279 5.219 -27.784 1.00 83.81 336 GLU A O 1
ATOM 2398 N N . LEU A 1 337 ? 11.548 5.736 -26.443 1.00 80.06 337 LEU A N 1
ATOM 2399 C CA . LEU A 1 337 ? 11.075 4.370 -26.238 1.00 80.06 337 LEU A CA 1
ATOM 2400 C C . LEU A 1 337 ? 10.648 3.714 -27.555 1.00 80.06 337 LEU A C 1
ATOM 2402 O O . LEU A 1 337 ? 11.112 2.624 -27.887 1.00 80.06 337 LEU A O 1
ATOM 2406 N N . ALA A 1 338 ? 9.854 4.415 -28.368 1.00 83.06 338 ALA A N 1
ATOM 2407 C CA . ALA A 1 338 ? 9.480 3.953 -29.701 1.00 83.06 338 ALA A CA 1
ATOM 2408 C C . ALA A 1 338 ? 10.705 3.779 -30.615 1.00 83.06 338 ALA A C 1
ATOM 2410 O O . ALA A 1 338 ? 10.747 2.848 -31.418 1.00 83.06 338 ALA A O 1
ATOM 2411 N N . SER A 1 339 ? 11.717 4.645 -30.494 1.00 85.12 339 SER A N 1
ATOM 2412 C CA . SER A 1 339 ? 12.950 4.548 -31.281 1.00 85.12 339 SER A CA 1
ATOM 2413 C C . SER A 1 339 ? 13.827 3.368 -30.862 1.00 85.12 339 SER A C 1
ATOM 2415 O O . SER A 1 339 ? 14.348 2.676 -31.736 1.00 85.12 339 SER A O 1
ATOM 2417 N N . GLY A 1 340 ? 13.938 3.095 -29.556 1.00 82.88 340 GLY A N 1
ATOM 2418 C CA . GLY A 1 340 ? 14.625 1.920 -29.022 1.00 82.88 340 GLY A CA 1
ATOM 2419 C C . GLY A 1 340 ? 13.953 0.641 -29.502 1.00 82.88 340 GLY A C 1
ATOM 2420 O O . GLY A 1 340 ? 14.606 -0.251 -30.040 1.00 82.88 340 GLY A O 1
ATOM 2421 N N . LEU A 1 341 ? 12.622 0.602 -29.439 1.00 80.75 341 LEU A N 1
ATOM 2422 C CA . LEU A 1 341 ? 11.853 -0.551 -29.886 1.00 80.75 341 LEU A CA 1
ATOM 2423 C C . LEU A 1 341 ? 11.922 -0.777 -31.395 1.00 80.75 341 LEU A C 1
ATOM 2425 O O . LEU A 1 341 ? 12.113 -1.906 -31.848 1.00 80.75 341 LEU A O 1
ATOM 2429 N N . ALA A 1 342 ? 11.827 0.296 -32.181 1.00 84.44 342 ALA A N 1
ATOM 2430 C CA . ALA A 1 342 ? 12.006 0.229 -33.624 1.00 84.44 342 ALA A CA 1
ATOM 2431 C C . ALA A 1 342 ? 13.422 -0.240 -33.992 1.00 84.44 342 ALA A C 1
ATOM 2433 O O . ALA A 1 342 ? 13.576 -1.041 -34.914 1.00 84.44 342 ALA A O 1
ATOM 2434 N N . ALA A 1 343 ? 14.449 0.210 -33.264 1.00 85.25 343 ALA A N 1
ATOM 2435 C CA . ALA A 1 343 ? 15.819 -0.253 -33.463 1.00 85.25 343 ALA A CA 1
ATOM 2436 C C . ALA A 1 343 ? 15.954 -1.759 -33.180 1.00 85.25 343 ALA A C 1
ATOM 2438 O O . ALA A 1 343 ? 16.636 -2.453 -33.934 1.00 85.25 343 ALA A O 1
ATOM 2439 N N . CYS A 1 344 ? 15.254 -2.269 -32.165 1.00 86.94 344 CYS A N 1
ATOM 2440 C CA . CYS A 1 344 ? 15.264 -3.688 -31.819 1.00 86.94 344 CYS A CA 1
ATOM 2441 C C . CYS A 1 344 ? 14.461 -4.571 -32.786 1.00 86.94 344 CYS A C 1
ATOM 2443 O O . CYS A 1 344 ? 14.924 -5.654 -33.135 1.00 86.94 344 CYS A O 1
ATOM 2445 N N . GLN A 1 345 ? 13.312 -4.117 -33.300 1.00 79.12 345 GLN A N 1
ATOM 2446 C CA . GLN A 1 345 ? 12.515 -4.903 -34.258 1.00 79.12 345 GLN A CA 1
ATOM 2447 C C . GLN A 1 345 ? 13.100 -4.945 -35.677 1.00 79.12 345 GLN A C 1
ATOM 2449 O O . GLN A 1 345 ? 12.864 -5.895 -36.422 1.00 79.12 345 GLN A O 1
ATOM 2454 N N . LEU A 1 346 ? 13.845 -3.917 -36.093 1.00 69.44 346 LEU A N 1
ATOM 2455 C CA . LEU A 1 346 ? 14.391 -3.838 -37.454 1.00 69.44 346 LEU A CA 1
ATOM 2456 C C . LEU A 1 346 ? 15.699 -4.637 -37.640 1.00 69.44 346 LEU A C 1
ATOM 2458 O O . LEU A 1 346 ? 16.247 -4.675 -38.749 1.00 69.44 346 LEU A O 1
ATOM 2462 N N . GLY A 1 347 ? 16.175 -5.309 -36.587 1.00 61.22 347 GLY A N 1
ATOM 2463 C CA . GLY A 1 347 ? 17.394 -6.112 -36.578 1.00 61.22 347 GLY A CA 1
ATOM 2464 C C . GLY A 1 347 ? 18.687 -5.277 -36.568 1.00 61.22 347 GLY A C 1
ATOM 2465 O O . GLY A 1 347 ? 18.674 -4.069 -36.828 1.00 61.22 347 GLY A O 1
ATOM 2466 N N . PRO A 1 348 ? 19.854 -5.913 -36.341 1.00 56.62 348 PRO A N 1
ATOM 2467 C CA . PRO A 1 348 ? 21.141 -5.251 -36.058 1.00 56.62 348 PRO A CA 1
ATOM 2468 C C . PRO A 1 348 ? 21.718 -4.377 -37.195 1.00 56.62 348 PRO A C 1
ATOM 2470 O O . PRO A 1 348 ? 22.825 -3.853 -37.083 1.00 56.62 348 PRO A O 1
ATOM 2473 N N . GLY A 1 349 ? 20.998 -4.209 -38.309 1.00 56.53 349 GLY A N 1
ATOM 2474 C CA . GLY A 1 349 ? 21.387 -3.370 -39.446 1.00 56.53 349 GLY A CA 1
ATOM 2475 C C . GLY A 1 349 ? 20.702 -2.001 -39.519 1.00 56.53 349 GLY A C 1
ATOM 2476 O O . GLY A 1 349 ? 21.008 -1.247 -40.443 1.00 56.53 349 GLY A O 1
ATOM 2477 N N . ALA A 1 350 ? 19.783 -1.682 -38.602 1.00 51.34 350 ALA A N 1
ATOM 2478 C CA . ALA A 1 350 ? 18.883 -0.530 -38.721 1.00 51.34 350 ALA A CA 1
ATOM 2479 C C . ALA A 1 350 ? 18.903 0.434 -37.519 1.00 51.34 350 ALA A C 1
ATOM 2481 O O . ALA A 1 350 ? 17.949 1.185 -37.328 1.00 51.34 350 ALA A O 1
ATOM 2482 N N . ALA A 1 351 ? 19.980 0.456 -36.726 1.00 45.19 351 ALA A N 1
ATOM 2483 C CA . ALA A 1 351 ? 20.114 1.442 -35.656 1.00 45.19 351 ALA A CA 1
ATOM 2484 C C . ALA A 1 351 ? 20.102 2.876 -36.242 1.00 45.19 351 ALA A C 1
ATOM 2486 O O . ALA A 1 351 ? 20.937 3.186 -37.105 1.00 45.19 351 ALA A O 1
ATOM 2487 N N . PRO A 1 352 ? 19.182 3.761 -35.815 1.00 44.00 352 PRO A N 1
ATOM 2488 C CA . PRO A 1 352 ? 19.242 5.169 -36.178 1.00 44.00 352 PRO A CA 1
ATOM 2489 C C . PRO A 1 352 ? 20.520 5.775 -35.586 1.00 44.00 352 PRO A C 1
ATOM 2491 O O . PRO A 1 352 ? 20.887 5.495 -34.446 1.00 44.00 352 PRO A O 1
ATOM 2494 N N . ALA A 1 353 ? 21.235 6.579 -36.372 1.00 47.84 353 ALA A N 1
ATOM 2495 C CA . ALA A 1 353 ? 22.398 7.301 -35.870 1.00 47.84 353 ALA A CA 1
ATOM 2496 C C . ALA A 1 353 ? 21.945 8.261 -34.752 1.00 47.84 353 ALA A C 1
ATOM 2498 O O . ALA A 1 353 ? 21.192 9.191 -35.046 1.00 47.84 353 ALA A O 1
ATOM 2499 N N . ARG A 1 354 ? 22.369 7.985 -33.507 1.00 47.94 354 ARG A N 1
ATOM 2500 C CA . ARG A 1 354 ? 22.241 8.892 -32.352 1.00 47.94 354 ARG A CA 1
ATOM 2501 C C . ARG A 1 354 ? 22.956 10.218 -32.633 1.00 47.94 354 ARG A C 1
ATOM 2503 O O . ARG A 1 354 ? 24.069 10.176 -33.213 1.00 47.94 354 ARG A O 1
#

pLDDT: mean 76.3, std 18.97, range [32.38, 96.31]

Sequence (354 aa):
MLRALASNLPGLGVLAVLSVSLALAACDGDEPAPAPAATTPAATATPTGTAPAATPTPTRVAPPATATPTATPAAEATATPTPSPSGAATPVAASGVAVLDLALDRRTSWQDLYDTRTDAERACIQGELADEASDFLARAIFRDEPTQEWEVSMFSCLAPQAARAVLLDGLVLAIAEDGLELSDTELACAREQVATVDVRAFIAADLDGAPGGEEVFASIAGCFGHVLIELMIVSFGLDPNELSTDEAACVHAFAERADWTALLGADDPAAAGDLLAGLFGCIPDLLVAVAVGQMGMELEDLDDEALACLREWAAEVDIESFLDALTAGDLSAIGELASGLAACQLGPGAAPAR

Radius of gyration: 29.53 Å; chains: 1; bounding box: 83×40×95 Å

Foldseek 3Di:
DVVVCVCVQCVVVVVVVLVVVVVVVVPPPDDDDDDDDDDDDDDDDDDDDDDDDDDDDDDDDDDPDDDDDDDDDDDDDDDDDDDDDDDDPPPPPPPCPPLPPDQAAQQQFLLNLLVSDDPQLVVQLCVLCPPNSVVRRNDRPDDPDAQDPSVLSSLVSDDLSSLLSSVLSNVQNVLVVLVHHDDPQLSVQLSVLSVPDPSSVLSVCSVVVHLPVQQSVLSSCLSVLLSVVCSVCVVLVHHPVPDDPQLSVQSVVLSNPQRSSCSRSPPDVVSVLVSVLSNCVSPVVSVVSVLQVVVVHGPVVDDPQLSVQSSVVSVVDPSSVLSVCVVVVNCVSVVSSVLSSVCRVVPPPDRDDD

Secondary structure (DSSP, 8-state):
-HHHHHHHSHHHHHHHHHHHHHHHHT------PPPPP--PPP-PPPPPP-PPPPPPPP--PPPP-PPPPPPPPPP----PPPPP---------------------TT-BHHHHHHTS-HHHHHHHHHHHGGGHHHHHTSBSS-SSPP-HHHHHHHHHS-HHHHHHHHHHHHHHHHHHTT----HHHHHHHHHHHTT--HHHHHHHHHHT-TTHHHHHHHHHGGGHHHHHHHHHHHTT--GGGS-HHHHHHHHHHHHHS-HHHHHTSS-HHHHHHHHHHHHHH-HHHHHHHHHHHTT--GGGS-HHHHHHHHHHHHHS-HHHHHHHHHTT-HHHHHHHHHHHHHHHT-TT-----